Protein AF-D5GFF8-F1 (afdb_monomer_lite)

Structure (mmCIF, N/CA/C/O backbone):
data_AF-D5GFF8-F1
#
_entry.id   AF-D5GFF8-F1
#
loop_
_atom_site.group_PDB
_atom_site.id
_atom_site.type_symbol
_atom_site.label_atom_id
_atom_site.label_alt_id
_atom_site.label_comp_id
_atom_site.label_asym_id
_atom_site.label_entity_id
_atom_site.label_seq_id
_atom_site.pdbx_PDB_ins_code
_atom_site.Cartn_x
_atom_site.Cartn_y
_atom_site.Cartn_z
_atom_site.occupancy
_atom_site.B_iso_or_equiv
_atom_site.auth_seq_id
_atom_site.auth_comp_id
_atom_site.auth_asym_id
_atom_site.auth_atom_id
_atom_site.pdbx_PDB_model_num
ATOM 1 N N . MET A 1 1 ? -32.282 -24.297 16.033 1.00 42.97 1 MET A N 1
ATOM 2 C CA . MET A 1 1 ? -31.703 -22.994 16.431 1.00 42.97 1 MET A CA 1
ATOM 3 C C . MET A 1 1 ? -32.573 -22.356 17.523 1.00 42.97 1 MET A C 1
ATOM 5 O O . MET A 1 1 ? -33.327 -21.448 17.217 1.00 42.97 1 MET A O 1
ATOM 9 N N . SER A 1 2 ? -32.543 -22.836 18.775 1.00 48.47 2 SER A N 1
ATOM 10 C CA . SER A 1 2 ? -33.431 -22.310 19.841 1.00 48.47 2 SER A CA 1
ATOM 11 C C . SER A 1 2 ? -32.750 -22.158 21.211 1.00 48.47 2 SER A C 1
ATOM 13 O O . SER A 1 2 ? -33.388 -22.373 22.233 1.00 48.47 2 SER A O 1
ATOM 15 N N . GLY A 1 3 ? -31.452 -21.841 21.246 1.00 54.72 3 GLY A N 1
ATOM 16 C CA . GLY A 1 3 ? -30.695 -21.731 22.506 1.00 54.72 3 GLY A CA 1
ATOM 17 C C . GLY A 1 3 ? -30.200 -20.329 22.870 1.00 54.72 3 GLY A C 1
ATOM 18 O O . GLY A 1 3 ? -29.729 -20.138 23.977 1.00 54.72 3 GLY A O 1
ATOM 19 N N . ILE A 1 4 ? -30.280 -19.349 21.963 1.00 54.66 4 ILE A N 1
ATOM 20 C CA . ILE A 1 4 ? -29.596 -18.050 22.142 1.00 54.66 4 ILE A CA 1
ATOM 21 C C . ILE A 1 4 ? -30.490 -17.006 22.838 1.00 54.66 4 ILE A C 1
ATOM 23 O O . ILE A 1 4 ? -29.982 -16.110 23.500 1.00 54.66 4 ILE A O 1
ATOM 27 N N . LEU A 1 5 ? -31.817 -17.144 22.753 1.00 53.28 5 LEU A N 1
ATOM 28 C CA . LEU A 1 5 ? -32.761 -16.213 23.390 1.00 53.28 5 LEU A CA 1
ATOM 29 C C . LEU A 1 5 ? -32.900 -16.425 24.909 1.00 53.28 5 LEU A C 1
ATOM 31 O O . LEU A 1 5 ? -33.255 -15.490 25.617 1.00 53.28 5 LEU A O 1
ATOM 35 N N . ASP A 1 6 ? -32.580 -17.616 25.419 1.00 70.50 6 ASP A N 1
ATOM 36 C CA . ASP A 1 6 ? -32.791 -17.964 26.832 1.00 70.50 6 ASP A CA 1
ATOM 37 C C . ASP A 1 6 ? -31.685 -17.397 27.742 1.00 70.50 6 ASP A C 1
ATOM 39 O O . ASP A 1 6 ? -31.935 -16.952 28.858 1.00 70.50 6 ASP A O 1
ATOM 43 N N . GLU A 1 7 ? -30.445 -17.324 27.248 1.00 74.12 7 GLU A N 1
ATOM 44 C CA . GLU A 1 7 ? -29.299 -16.878 28.048 1.00 74.12 7 GLU A CA 1
ATOM 45 C C . GLU A 1 7 ? -29.312 -15.363 28.303 1.00 74.12 7 GLU A C 1
ATOM 47 O O . GLU A 1 7 ? -29.039 -14.914 29.418 1.00 74.12 7 GLU A O 1
ATOM 52 N N . GLU A 1 8 ? -29.703 -14.567 27.307 1.00 78.12 8 GLU A N 1
ATOM 53 C CA . GLU A 1 8 ? -29.794 -13.111 27.440 1.00 78.12 8 GLU A CA 1
ATOM 54 C C . GLU A 1 8 ? -30.922 -12.693 28.401 1.00 78.12 8 GLU A C 1
ATOM 56 O O . GLU A 1 8 ? -30.748 -11.788 29.225 1.00 78.12 8 GLU A O 1
ATOM 61 N N . GLU A 1 9 ? -32.065 -13.382 28.356 1.00 78.69 9 GLU A N 1
ATOM 62 C CA . GLU A 1 9 ? -33.150 -13.189 29.323 1.00 78.69 9 GLU A CA 1
ATOM 63 C C . GLU A 1 9 ? -32.754 -13.666 30.726 1.00 78.69 9 GLU A C 1
ATOM 65 O O . GLU A 1 9 ? -33.040 -12.979 31.713 1.00 78.69 9 GLU A O 1
ATOM 70 N N . LEU A 1 10 ? -32.015 -14.774 30.849 1.00 75.25 10 LEU A N 1
ATOM 71 C CA . LEU A 1 10 ? -31.470 -15.231 32.131 1.00 75.25 10 LEU A CA 1
ATOM 72 C C . LEU A 1 10 ? -30.515 -14.208 32.756 1.00 75.25 10 LEU A C 1
ATOM 74 O O . LEU A 1 10 ? -30.546 -13.976 33.968 1.00 75.25 10 LEU A O 1
ATOM 78 N N . ILE A 1 11 ? -29.659 -13.590 31.940 1.00 74.38 11 ILE A N 1
ATOM 79 C CA . ILE A 1 11 ? -28.707 -12.568 32.388 1.00 74.38 11 ILE A CA 1
ATOM 80 C C . ILE A 1 11 ? -29.449 -11.310 32.856 1.00 74.38 11 ILE A C 1
ATOM 82 O O . ILE A 1 11 ? -29.066 -10.723 33.868 1.00 74.38 11 ILE A O 1
ATOM 86 N N . LYS A 1 12 ? -30.542 -10.925 32.187 1.00 77.44 12 LYS A N 1
ATOM 87 C CA . LYS A 1 12 ? -31.382 -9.780 32.587 1.00 77.44 12 LYS A CA 1
ATOM 88 C C . LYS A 1 12 ? -32.185 -10.052 33.863 1.00 77.44 12 LYS A C 1
ATOM 90 O O . LYS A 1 12 ? -32.363 -9.154 34.685 1.00 77.44 12 LYS A O 1
ATOM 95 N N . THR A 1 13 ? -32.657 -11.281 34.054 1.00 79.12 13 THR A N 1
ATOM 96 C CA . THR A 1 13 ? -33.553 -11.650 35.165 1.00 79.12 13 THR A CA 1
ATOM 97 C C . THR A 1 13 ? -32.819 -12.038 36.452 1.00 79.12 13 THR A C 1
ATOM 99 O O . THR A 1 13 ? -33.312 -11.743 37.542 1.00 79.12 13 THR A O 1
ATOM 102 N N . ARG A 1 14 ? -31.621 -12.641 36.378 1.00 76.19 14 ARG A N 1
ATOM 103 C CA . ARG A 1 14 ? -30.836 -13.054 37.565 1.00 76.19 14 ARG A CA 1
ATOM 104 C C . ARG A 1 14 ? -30.551 -11.928 38.569 1.00 76.19 14 ARG A C 1
ATOM 106 O O . ARG A 1 14 ? -30.749 -12.169 39.763 1.00 76.19 14 ARG A O 1
ATOM 113 N N . PRO A 1 15 ? -30.101 -10.727 38.154 1.00 71.88 15 PRO A N 1
ATOM 114 C CA . PRO A 1 15 ? -29.858 -9.623 39.077 1.00 71.88 15 PRO A CA 1
ATOM 115 C C . PRO A 1 15 ? -31.141 -9.206 39.799 1.00 71.88 15 PRO A C 1
ATOM 117 O O . PRO A 1 15 ? -31.150 -9.106 41.020 1.00 71.88 15 PRO A O 1
ATOM 120 N N . LEU A 1 16 ? -32.253 -9.076 39.069 1.00 71.06 16 LEU A N 1
ATOM 121 C CA . LEU A 1 16 ? -33.557 -8.734 39.643 1.00 71.06 16 LEU A CA 1
ATOM 122 C C . LEU A 1 16 ? -34.023 -9.769 40.676 1.00 71.06 16 LEU A C 1
ATOM 124 O O . LEU A 1 16 ? -34.470 -9.394 41.755 1.00 71.06 16 LEU A O 1
ATOM 128 N N . LEU A 1 17 ? -33.861 -11.064 40.394 1.00 77.00 17 LEU A N 1
ATOM 129 C CA . LEU A 1 17 ? -34.264 -12.140 41.306 1.00 77.00 17 LEU A CA 1
ATOM 130 C C . LEU A 1 17 ? -33.443 -12.177 42.602 1.00 77.00 17 LEU A C 1
ATOM 132 O O . LEU A 1 17 ? -33.975 -12.516 43.662 1.00 77.00 17 LEU A O 1
ATOM 136 N N . PHE A 1 18 ? -32.150 -11.852 42.534 1.00 79.00 18 PHE A N 1
ATOM 137 C CA . PHE A 1 18 ? -31.299 -11.781 43.721 1.00 79.00 18 PHE A CA 1
ATOM 138 C C . PHE A 1 18 ? -31.671 -10.576 44.590 1.00 79.00 18 PHE A C 1
ATOM 140 O O . PHE A 1 18 ? -31.886 -10.725 45.795 1.00 79.00 18 PHE A O 1
ATOM 147 N N . GLU A 1 19 ? -31.837 -9.414 43.960 1.00 80.31 19 GLU A N 1
ATOM 148 C CA . GLU A 1 19 ? -32.133 -8.157 44.650 1.00 80.31 19 GLU A CA 1
ATOM 149 C C . GLU A 1 19 ? -33.585 -8.063 45.160 1.00 80.31 19 GLU A C 1
ATOM 151 O O . GLU A 1 19 ? -33.892 -7.248 46.027 1.00 80.31 19 GLU A O 1
ATOM 156 N N . GLN A 1 20 ? -34.489 -8.937 44.703 1.00 84.38 20 GLN A N 1
ATOM 157 C CA . GLN A 1 20 ? -35.867 -9.014 45.205 1.00 84.38 20 GLN A CA 1
ATOM 158 C C . GLN A 1 20 ? -35.983 -9.749 46.556 1.00 84.38 20 GLN A C 1
ATOM 160 O O . GLN A 1 20 ? -36.977 -9.601 47.271 1.00 84.38 20 GLN A O 1
ATOM 165 N N . ARG A 1 21 ? -34.986 -10.557 46.951 1.00 85.75 21 ARG A N 1
ATOM 166 C CA . ARG A 1 21 ? -35.040 -11.346 48.201 1.00 85.75 21 ARG A CA 1
ATOM 167 C C . ARG A 1 21 ? -35.079 -10.491 49.477 1.00 85.75 21 ARG A C 1
ATOM 169 O O . ARG A 1 21 ? -35.907 -10.801 50.336 1.00 85.75 21 ARG A O 1
ATOM 176 N N . PRO A 1 22 ? -34.246 -9.446 49.632 1.00 86.94 22 PRO A N 1
ATOM 177 C CA . PRO A 1 22 ? -34.280 -8.562 50.798 1.00 86.94 22 PRO A CA 1
ATOM 178 C C . PRO A 1 22 ? -35.601 -7.788 50.887 1.00 86.94 22 PRO A C 1
ATOM 180 O O . PRO A 1 22 ? -36.189 -7.708 51.962 1.00 86.94 22 PRO A O 1
ATOM 183 N N . TYR A 1 23 ? -36.138 -7.339 49.746 1.00 86.94 23 TYR A N 1
ATOM 184 C CA . TYR A 1 23 ? -37.465 -6.720 49.670 1.00 86.94 23 TYR A CA 1
ATOM 185 C C . TYR A 1 23 ? -38.569 -7.664 50.169 1.00 86.94 23 TYR A C 1
ATOM 187 O O . TYR A 1 23 ? -39.352 -7.312 51.048 1.00 86.94 23 TYR A O 1
ATOM 195 N N . ASN A 1 24 ? -38.591 -8.905 49.672 1.00 89.25 24 ASN A N 1
ATOM 196 C CA . ASN A 1 24 ? -39.557 -9.913 50.110 1.00 89.25 24 ASN A CA 1
ATOM 197 C C . ASN A 1 24 ? -39.399 -10.274 51.597 1.00 89.25 24 ASN A C 1
ATOM 199 O O . ASN A 1 24 ? -40.378 -10.648 52.243 1.00 89.25 24 ASN A O 1
ATOM 203 N N . ARG A 1 25 ? -38.183 -10.184 52.148 1.00 89.06 25 ARG A N 1
ATOM 204 C CA . ARG A 1 25 ? -37.923 -10.408 53.575 1.00 89.06 25 ARG A CA 1
ATOM 205 C C . ARG A 1 25 ? -38.523 -9.292 54.428 1.00 89.06 25 ARG A C 1
ATOM 207 O O . ARG A 1 25 ? -39.278 -9.611 55.342 1.00 89.06 25 ARG A O 1
ATOM 214 N N . ILE A 1 26 ? -38.280 -8.026 54.077 1.00 89.81 26 ILE A N 1
ATOM 215 C CA . ILE A 1 26 ? -38.915 -6.873 54.737 1.00 89.81 26 ILE A CA 1
ATOM 216 C C . ILE A 1 26 ? -40.432 -6.980 54.636 1.00 89.81 26 ILE A C 1
ATOM 218 O O . ILE A 1 26 ? -41.120 -6.849 55.639 1.00 89.81 26 ILE A O 1
ATOM 222 N N . LEU A 1 27 ? -40.968 -7.292 53.453 1.00 89.75 27 LEU A N 1
ATOM 223 C CA . LEU A 1 27 ? -42.410 -7.426 53.250 1.00 89.75 27 LEU A CA 1
ATOM 224 C C . LEU A 1 27 ? -43.020 -8.469 54.200 1.00 89.75 27 LEU A C 1
ATOM 226 O O . LEU A 1 27 ? -44.021 -8.201 54.867 1.00 89.75 27 LEU A O 1
ATOM 230 N N . LYS A 1 28 ? -42.385 -9.643 54.318 1.00 89.75 28 LYS A N 1
ATOM 231 C CA . LYS A 1 28 ? -42.801 -10.694 55.258 1.00 89.75 28 LYS A CA 1
ATOM 232 C C . LYS A 1 28 ? -42.689 -10.241 56.710 1.00 89.75 28 LYS A C 1
ATOM 234 O O . LYS A 1 28 ? -43.603 -10.509 57.482 1.00 89.75 28 LYS A O 1
ATOM 239 N N . ARG A 1 29 ? -41.609 -9.543 57.075 1.00 85.81 29 ARG A N 1
ATOM 240 C CA . ARG A 1 29 ? -41.408 -9.038 58.438 1.00 85.81 29 ARG A CA 1
ATOM 241 C C . ARG A 1 29 ? -42.363 -7.916 58.806 1.00 85.81 29 ARG A C 1
ATOM 243 O O . ARG A 1 29 ? -42.786 -7.898 59.947 1.00 85.81 29 ARG A O 1
ATOM 250 N N . CYS A 1 30 ? -42.766 -7.053 57.880 1.00 87.19 30 CYS A N 1
ATOM 251 C CA . CYS A 1 30 ? -43.737 -5.985 58.124 1.00 87.19 30 CYS A CA 1
ATOM 252 C C . CYS A 1 30 ? -45.194 -6.474 58.117 1.00 87.19 30 CYS A C 1
ATOM 254 O O . CYS A 1 30 ? -46.071 -5.780 58.617 1.00 87.19 30 CYS A O 1
ATOM 256 N N . THR A 1 31 ? -45.485 -7.656 57.564 1.00 88.44 31 THR A N 1
ATOM 257 C CA . THR A 1 31 ? -46.863 -8.179 57.473 1.00 88.44 31 THR A CA 1
ATOM 258 C C . THR A 1 31 ? -47.544 -8.349 58.850 1.00 88.44 31 THR A C 1
ATOM 260 O O . THR A 1 31 ? -48.698 -7.939 58.977 1.00 88.44 31 THR A O 1
ATOM 263 N N . PRO A 1 32 ? -46.872 -8.869 59.900 1.00 84.81 32 PRO A N 1
ATOM 264 C CA . PRO A 1 32 ? -47.405 -8.899 61.264 1.00 84.81 32 PRO A CA 1
ATOM 265 C C . PRO A 1 32 ? -47.753 -7.522 61.842 1.00 84.81 32 PRO A C 1
ATOM 267 O O . PRO A 1 32 ? -48.694 -7.429 62.616 1.00 84.81 32 PRO A O 1
ATOM 270 N N . LEU A 1 33 ? -47.089 -6.433 61.430 1.00 81.69 33 LEU A N 1
ATOM 271 C CA . LEU A 1 33 ? -47.424 -5.075 61.897 1.00 81.69 33 LEU A CA 1
ATOM 272 C C . LEU A 1 33 ? -48.840 -4.641 61.490 1.00 81.69 33 LEU A C 1
ATOM 274 O O . LEU A 1 33 ? -49.441 -3.806 62.161 1.00 81.69 33 LEU A O 1
ATOM 278 N N . LEU A 1 34 ? -49.394 -5.220 60.418 1.00 83.44 34 LEU A N 1
ATOM 279 C CA . LEU A 1 34 ? -50.789 -5.008 60.013 1.00 83.44 34 LEU A CA 1
ATOM 280 C C . LEU A 1 34 ? -51.786 -5.846 60.833 1.00 83.44 34 LEU A C 1
ATOM 282 O O . LEU A 1 34 ? -52.989 -5.598 60.760 1.00 83.44 34 LEU A O 1
ATOM 286 N N . LYS A 1 35 ? -51.317 -6.852 61.581 1.00 84.75 35 LYS A N 1
ATOM 287 C CA . LYS A 1 35 ? -52.136 -7.784 62.366 1.00 84.75 35 LYS A CA 1
ATOM 288 C C . LYS A 1 35 ? -51.580 -7.884 63.794 1.00 84.75 35 LYS A C 1
ATOM 290 O O . LYS A 1 35 ? -50.764 -8.764 64.061 1.00 84.75 35 LYS A O 1
ATOM 295 N N . PRO A 1 36 ? -52.048 -7.042 64.734 1.00 68.62 36 PRO A N 1
ATOM 296 C CA . PRO A 1 36 ? -51.468 -6.941 66.078 1.00 68.62 36 PRO A CA 1
ATOM 297 C C . PRO A 1 36 ? -51.523 -8.247 66.889 1.00 68.62 36 PRO A C 1
ATOM 299 O O . PRO A 1 36 ? -50.733 -8.431 67.805 1.00 68.62 36 PRO A O 1
ATOM 302 N N . GLU A 1 37 ? -52.401 -9.180 66.518 1.00 73.06 37 GLU A N 1
ATOM 303 C CA . GLU A 1 37 ? -52.519 -10.521 67.108 1.00 73.06 37 GLU A CA 1
ATOM 304 C C . GLU A 1 37 ? -51.301 -11.430 66.829 1.00 73.06 37 GLU A C 1
ATOM 306 O O . GLU A 1 37 ? -51.104 -12.434 67.505 1.00 73.06 37 GLU A O 1
ATOM 311 N N . GLN A 1 38 ? -50.473 -11.084 65.836 1.00 75.00 38 GLN A N 1
ATOM 312 C CA . GLN A 1 38 ? -49.289 -11.847 65.425 1.00 75.00 38 GLN A CA 1
ATOM 313 C C . GLN A 1 38 ? -47.975 -11.286 65.991 1.00 75.00 38 GLN A C 1
ATOM 315 O O . GLN A 1 38 ? -46.913 -11.841 65.706 1.00 75.00 38 GLN A O 1
ATOM 320 N N . LEU A 1 39 ? -48.023 -10.189 66.758 1.00 74.81 39 LEU A N 1
ATOM 321 C CA . LEU A 1 39 ? -46.835 -9.631 67.400 1.00 74.81 39 LEU A CA 1
ATOM 322 C C . LEU A 1 39 ? -46.495 -10.379 68.699 1.00 74.81 39 LEU A C 1
ATOM 324 O O . LEU A 1 39 ? -47.390 -10.864 69.396 1.00 74.81 39 LEU A O 1
ATOM 328 N N . PRO A 1 40 ? -45.203 -10.442 69.065 1.00 78.81 40 PRO A N 1
ATOM 329 C CA . PRO A 1 40 ? -44.798 -10.943 70.369 1.00 78.81 40 PRO A CA 1
ATOM 330 C C . PRO A 1 40 ? -45.453 -10.125 71.493 1.00 78.81 40 PRO A C 1
ATOM 332 O O . PRO A 1 40 ? -45.431 -8.898 71.481 1.00 78.81 40 PRO A O 1
ATOM 335 N N . THR A 1 41 ? -46.033 -10.810 72.479 1.00 75.38 41 THR A N 1
ATOM 336 C CA . THR A 1 41 ? -46.746 -10.191 73.613 1.00 75.38 41 THR A CA 1
ATOM 337 C C . THR A 1 41 ? -45.816 -9.776 74.760 1.00 75.38 41 THR A C 1
ATOM 339 O O . THR A 1 41 ? -46.205 -8.991 75.623 1.00 75.38 41 THR A O 1
ATOM 342 N N . THR A 1 42 ? -44.581 -10.284 74.778 1.00 81.25 42 THR A N 1
ATOM 343 C CA . THR A 1 42 ? -43.536 -9.961 75.764 1.00 81.25 42 THR A CA 1
ATOM 344 C C . THR A 1 42 ? -42.711 -8.755 75.305 1.00 81.25 42 THR A C 1
ATOM 346 O O . THR A 1 42 ? -42.331 -8.691 74.137 1.00 81.25 42 THR A O 1
ATOM 349 N N . SER A 1 43 ? -42.364 -7.829 76.210 1.00 80.19 43 SER A N 1
ATOM 350 C CA . SER A 1 43 ? -41.577 -6.629 75.857 1.00 80.19 43 SER A CA 1
ATOM 351 C C . SER A 1 43 ? -40.198 -6.959 75.272 1.00 80.19 43 SER A C 1
ATOM 353 O O . SER A 1 43 ? -39.767 -6.309 74.324 1.00 80.19 43 SER A O 1
ATOM 355 N N . GLU A 1 44 ? -39.536 -8.005 75.774 1.00 83.25 44 GLU A N 1
ATOM 356 C CA . GLU A 1 44 ? -38.262 -8.496 75.233 1.00 83.25 44 GLU A CA 1
ATOM 357 C C . GLU A 1 44 ? -38.404 -8.980 73.783 1.00 83.25 44 GLU A C 1
ATOM 359 O O . GLU A 1 44 ? -37.563 -8.664 72.947 1.00 83.25 44 GLU A O 1
ATOM 364 N N . GLY A 1 45 ? -39.503 -9.672 73.458 1.00 83.12 45 GLY A N 1
ATOM 365 C CA . GLY A 1 45 ? -39.798 -10.122 72.094 1.00 83.12 45 GLY A CA 1
ATOM 366 C C . GLY A 1 45 ? -40.133 -8.974 71.138 1.00 83.12 45 GLY A C 1
ATOM 367 O O . GLY A 1 45 ? -39.875 -9.068 69.941 1.00 83.12 45 GLY A O 1
ATOM 368 N N . LEU A 1 46 ? -40.688 -7.878 71.659 1.00 83.69 46 LEU A N 1
ATOM 369 C CA . LEU A 1 46 ? -40.950 -6.668 70.881 1.00 83.69 46 LEU A CA 1
ATOM 370 C C . LEU A 1 46 ? -39.646 -5.939 70.519 1.00 83.69 46 LEU A C 1
ATOM 372 O O . LEU A 1 46 ? -39.499 -5.471 69.391 1.00 83.69 46 LEU A O 1
ATOM 376 N N . ASN A 1 47 ? -38.695 -5.880 71.458 1.00 86.56 47 ASN A N 1
ATOM 377 C CA . ASN A 1 47 ? -37.386 -5.261 71.245 1.00 86.56 47 ASN A CA 1
ATOM 378 C C . ASN A 1 47 ? -36.546 -6.045 70.229 1.00 86.56 47 ASN A C 1
ATOM 380 O O . ASN A 1 47 ? -36.040 -5.449 69.281 1.00 86.56 47 ASN A O 1
ATOM 384 N N . THR A 1 48 ? -36.460 -7.373 70.359 1.00 88.44 48 THR A N 1
ATOM 385 C CA . THR A 1 48 ? -35.718 -8.211 69.397 1.00 88.44 48 THR A CA 1
ATOM 386 C C . THR A 1 48 ? -36.317 -8.135 67.995 1.00 88.44 48 THR A C 1
ATOM 388 O O . THR A 1 48 ? -35.591 -8.026 67.011 1.00 88.44 48 THR A O 1
ATOM 391 N N . TYR A 1 49 ? -37.646 -8.111 67.886 1.00 88.62 49 TYR A N 1
A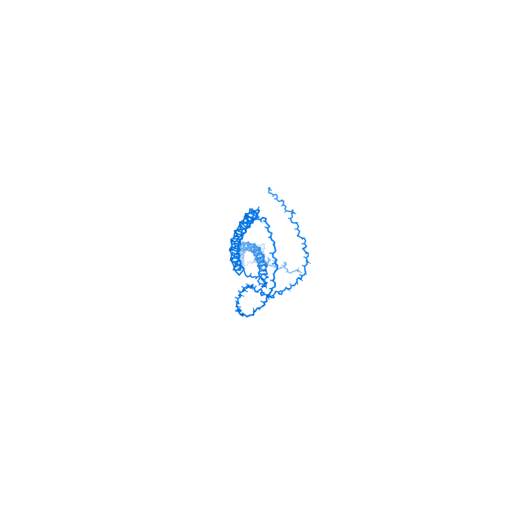TOM 392 C CA . TYR A 1 49 ? -38.325 -7.924 66.608 1.00 88.62 49 TYR A CA 1
ATOM 393 C C . TYR A 1 49 ? -38.036 -6.547 65.981 1.00 88.62 49 TYR A C 1
ATOM 395 O O . TYR A 1 49 ? -37.851 -6.455 64.767 1.00 88.62 49 TYR A O 1
ATOM 403 N N . GLY A 1 50 ? -37.950 -5.488 66.795 1.00 88.31 50 GLY A N 1
ATOM 404 C CA . GLY A 1 50 ? -37.540 -4.154 66.350 1.00 88.31 50 GLY A CA 1
ATOM 405 C C . GLY A 1 50 ? -36.102 -4.117 65.823 1.00 88.31 50 GLY A C 1
ATOM 406 O O . GLY A 1 50 ? -35.866 -3.585 64.739 1.00 88.31 50 GLY A O 1
ATOM 407 N N . GLU A 1 51 ? -35.163 -4.741 66.536 1.00 91.69 51 GLU A N 1
ATOM 408 C CA . GLU A 1 51 ? -33.758 -4.857 66.116 1.00 91.69 51 GLU A CA 1
ATOM 409 C C . GLU A 1 51 ? -33.613 -5.649 64.807 1.00 91.69 51 GLU A C 1
ATOM 411 O O . GLU A 1 51 ? -32.892 -5.238 63.896 1.00 91.69 51 GLU A O 1
ATOM 416 N N . GLU A 1 52 ? -34.338 -6.762 64.667 1.00 90.00 52 GLU A N 1
ATOM 417 C CA . GLU A 1 52 ? -34.351 -7.563 63.439 1.00 90.00 52 GLU A CA 1
ATOM 418 C C . GLU A 1 52 ? -34.945 -6.796 62.250 1.00 90.00 52 GLU A C 1
ATOM 420 O O . GLU A 1 52 ? -34.456 -6.919 61.123 1.00 90.00 52 GLU A O 1
ATOM 425 N N . LEU A 1 53 ? -35.987 -5.995 62.490 1.00 90.06 53 LEU A N 1
ATOM 426 C CA . LEU A 1 53 ? -36.603 -5.148 61.475 1.00 90.06 53 LEU A CA 1
ATOM 427 C C . LEU A 1 53 ? -35.642 -4.042 61.018 1.00 90.06 53 LEU A C 1
ATOM 429 O O . LEU A 1 53 ? -35.483 -3.824 59.817 1.00 90.06 53 LEU A O 1
ATOM 433 N N . GLU A 1 54 ? -34.970 -3.378 61.958 1.00 93.06 54 GLU A N 1
ATOM 434 C CA . GLU A 1 54 ? -33.963 -2.358 61.660 1.00 93.06 54 GLU A CA 1
ATOM 435 C C . GLU A 1 54 ? -32.795 -2.939 60.849 1.00 93.06 54 GLU A C 1
ATOM 437 O O . GLU A 1 54 ? -32.336 -2.326 59.880 1.00 93.06 54 GLU A O 1
ATOM 442 N N . LEU A 1 55 ? -32.344 -4.147 61.197 1.00 92.25 55 LEU A N 1
ATOM 443 C CA . LEU A 1 55 ? -31.272 -4.839 60.487 1.00 92.25 55 LEU A CA 1
ATOM 444 C C . LEU A 1 55 ? -31.678 -5.184 59.047 1.00 92.25 55 LEU A C 1
ATOM 446 O O . LEU A 1 55 ? -30.890 -4.972 58.122 1.00 92.25 55 LEU A O 1
ATOM 450 N N . ASP A 1 56 ? -32.911 -5.648 58.828 1.00 91.25 56 ASP A N 1
ATOM 451 C CA . ASP A 1 56 ? -33.421 -5.923 57.481 1.00 91.25 56 ASP A CA 1
ATOM 452 C C . ASP A 1 56 ? -33.570 -4.638 56.640 1.00 91.25 56 ASP A C 1
ATOM 454 O O . ASP A 1 56 ? -33.216 -4.651 55.456 1.00 91.25 56 ASP A O 1
ATOM 458 N N . PHE A 1 57 ? -34.003 -3.513 57.227 1.00 92.31 57 PHE A N 1
ATOM 459 C CA . PHE A 1 57 ? -34.031 -2.214 56.535 1.00 92.31 57 PHE A CA 1
ATOM 460 C C . PHE A 1 57 ? -32.630 -1.720 56.157 1.00 92.31 57 PHE A C 1
ATOM 462 O O . PHE A 1 57 ? -32.422 -1.318 55.010 1.00 92.31 57 PHE A O 1
ATOM 469 N N . LYS A 1 58 ? -31.651 -1.823 57.065 1.00 93.12 58 LYS A N 1
ATOM 470 C CA . LYS A 1 58 ? -30.240 -1.504 56.777 1.00 93.12 58 LYS A CA 1
ATOM 471 C C . LYS A 1 58 ? -29.669 -2.391 55.667 1.00 93.12 58 LYS A C 1
ATOM 473 O O . LYS A 1 58 ? -28.959 -1.913 54.783 1.00 93.12 58 LYS A O 1
ATOM 478 N N . ALA A 1 59 ? -30.006 -3.681 55.667 1.00 90.38 59 ALA A N 1
ATOM 479 C CA . ALA A 1 59 ? -29.592 -4.597 54.608 1.00 90.38 59 ALA A CA 1
ATOM 480 C C . ALA A 1 59 ? -30.190 -4.211 53.241 1.00 90.38 59 ALA A C 1
ATOM 482 O O . ALA A 1 59 ? -29.508 -4.300 52.218 1.00 90.38 59 ALA A O 1
ATOM 483 N N . PHE A 1 60 ? -31.445 -3.757 53.209 1.00 90.38 60 PHE A N 1
ATOM 484 C CA . PHE A 1 60 ? -32.100 -3.308 51.979 1.00 90.38 60 PHE A CA 1
ATOM 485 C C . PH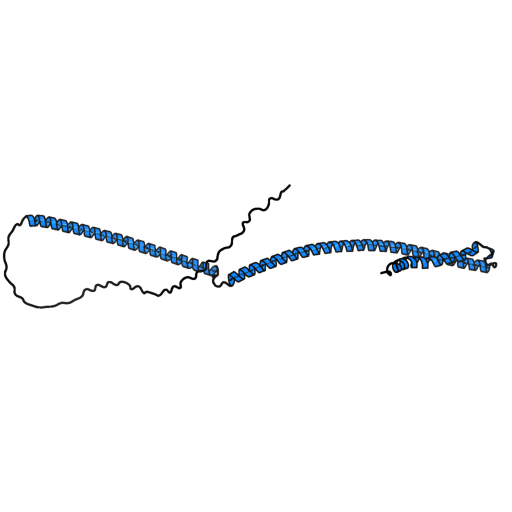E A 1 60 ? -31.576 -1.961 51.470 1.00 90.38 60 PHE A C 1
ATOM 487 O O . PHE A 1 60 ? -31.421 -1.790 50.262 1.00 90.38 60 PHE A O 1
ATOM 494 N N . GLU A 1 61 ? -31.223 -1.038 52.362 1.00 93.44 61 GLU A N 1
ATOM 495 C CA . GLU A 1 61 ? -30.538 0.205 51.994 1.00 93.44 61 GLU A CA 1
ATOM 496 C C . GLU A 1 61 ? -29.212 -0.081 51.268 1.00 93.44 61 GLU A C 1
ATOM 498 O O . GLU A 1 61 ? -28.955 0.470 50.194 1.00 93.44 61 GLU A O 1
ATOM 503 N N . GLY A 1 62 ? -28.416 -1.029 51.778 1.00 91.81 62 GLY A N 1
ATOM 504 C CA . GLY A 1 62 ? -27.181 -1.470 51.120 1.00 91.81 62 GLY A CA 1
ATOM 505 C C . GLY A 1 62 ? -27.412 -2.064 49.723 1.00 91.81 62 GLY A C 1
ATOM 506 O O . GLY A 1 62 ? -26.636 -1.818 48.797 1.00 91.81 62 GLY A O 1
ATOM 507 N N . VAL A 1 63 ? -28.511 -2.799 49.541 1.00 90.81 63 VAL A N 1
ATOM 508 C CA . VAL A 1 63 ? -28.923 -3.351 48.239 1.00 90.81 63 VAL A CA 1
ATOM 509 C C . VAL A 1 63 ? -29.305 -2.242 47.257 1.00 90.81 63 VAL A C 1
ATOM 511 O O . VAL A 1 63 ? -28.856 -2.258 46.111 1.00 90.81 63 VAL A O 1
ATOM 514 N N . ILE A 1 64 ? -30.064 -1.234 47.695 1.00 90.31 64 ILE A N 1
ATOM 515 C CA . ILE A 1 64 ? -30.420 -0.081 46.854 1.00 90.31 64 ILE A CA 1
ATOM 516 C C . ILE A 1 64 ? -29.161 0.671 46.408 1.00 90.31 64 ILE A C 1
ATOM 518 O O . ILE A 1 64 ? -29.012 0.959 45.217 1.00 90.31 64 ILE A O 1
ATOM 522 N N . ALA A 1 65 ? -28.239 0.949 47.333 1.00 93.38 65 ALA A N 1
ATOM 523 C CA . ALA A 1 65 ? -26.984 1.630 47.023 1.00 93.38 65 ALA A CA 1
ATOM 524 C C . ALA A 1 65 ? -26.153 0.849 45.989 1.00 93.38 65 ALA A C 1
ATOM 526 O O . ALA A 1 65 ? -25.637 1.422 45.026 1.00 93.38 65 ALA A O 1
ATOM 527 N N . ARG A 1 66 ? -26.088 -0.481 46.129 1.00 91.31 66 ARG A N 1
ATOM 528 C CA . ARG A 1 66 ? -25.431 -1.361 45.155 1.00 91.31 66 ARG A CA 1
ATOM 529 C C . ARG A 1 66 ? -26.077 -1.273 43.770 1.00 91.31 66 ARG A C 1
ATOM 531 O O . ARG A 1 66 ? -25.354 -1.145 42.785 1.00 91.31 66 ARG A O 1
ATOM 538 N N . ILE A 1 67 ? -27.408 -1.327 43.674 1.00 88.81 67 ILE A N 1
ATOM 539 C CA . ILE A 1 67 ? -28.127 -1.237 42.390 1.00 88.81 67 ILE A CA 1
ATOM 540 C C . ILE A 1 67 ? -27.862 0.111 41.712 1.00 88.81 67 ILE A C 1
ATOM 542 O O . ILE A 1 67 ? -27.642 0.157 40.502 1.00 88.81 67 ILE A O 1
ATOM 546 N N . GLN A 1 68 ? -27.848 1.204 42.476 1.00 92.75 68 GLN A N 1
ATOM 547 C CA . GLN A 1 68 ? -27.534 2.536 41.954 1.00 92.75 68 GLN A CA 1
ATOM 548 C C . GLN A 1 68 ? -26.111 2.599 41.388 1.00 92.75 68 GLN A C 1
ATOM 550 O O . GLN A 1 68 ? -25.920 3.073 40.267 1.00 92.75 68 GLN A O 1
ATOM 555 N N . LEU A 1 69 ? -25.128 2.054 42.112 1.00 93.69 69 LEU A N 1
ATOM 556 C CA . LEU A 1 69 ? -23.747 1.964 41.637 1.00 93.69 69 LEU A CA 1
ATOM 557 C C . LEU A 1 69 ? -23.628 1.099 40.377 1.00 93.69 69 LEU A C 1
ATOM 559 O O . LEU A 1 69 ? -22.904 1.460 39.446 1.00 93.69 69 LEU A O 1
ATOM 563 N N . LEU A 1 70 ? -24.345 -0.027 40.330 1.00 91.19 70 LEU A N 1
ATOM 564 C CA . LEU A 1 70 ? -24.336 -0.929 39.181 1.00 91.19 70 LEU A CA 1
ATOM 565 C C . LEU A 1 70 ? -24.946 -0.251 37.951 1.00 91.19 70 LEU A C 1
ATOM 567 O O . LEU A 1 70 ? -24.389 -0.338 36.862 1.00 91.19 70 LEU A O 1
ATOM 571 N N . ARG A 1 71 ? -26.047 0.488 38.128 1.00 90.81 71 ARG A N 1
ATOM 572 C CA . ARG A 1 71 ? -26.668 1.282 37.063 1.00 90.81 71 ARG A CA 1
ATOM 573 C C . ARG A 1 71 ? -25.710 2.341 36.522 1.00 90.81 71 ARG A C 1
ATOM 575 O O . ARG A 1 71 ? -25.582 2.468 35.309 1.00 90.81 71 ARG A O 1
ATOM 582 N N . GLU A 1 72 ? -25.054 3.088 37.403 1.00 95.94 72 GLU A N 1
ATOM 583 C CA . GLU A 1 72 ? -24.124 4.146 37.003 1.00 95.94 72 GLU A CA 1
ATOM 584 C C . GLU A 1 72 ? -22.885 3.573 36.297 1.00 95.94 72 GLU A C 1
ATOM 586 O O . GLU A 1 72 ? -22.449 4.097 35.273 1.00 95.94 72 GLU A O 1
ATOM 591 N N . THR A 1 73 ? -22.352 2.456 36.795 1.00 95.75 73 THR A N 1
ATOM 592 C CA . THR A 1 73 ? -21.235 1.745 36.156 1.00 95.75 73 THR A CA 1
ATOM 593 C C . THR A 1 73 ? -21.636 1.220 34.781 1.00 95.75 73 THR A C 1
ATOM 595 O O . THR A 1 73 ? -20.939 1.491 33.810 1.00 95.75 73 THR A O 1
ATOM 598 N N . ASN A 1 74 ? -22.791 0.559 34.669 1.00 93.50 74 ASN A N 1
ATOM 599 C CA . ASN A 1 74 ? -23.297 0.055 33.392 1.00 93.50 74 ASN A CA 1
ATOM 600 C C . ASN A 1 74 ? -23.529 1.184 32.384 1.00 93.50 74 ASN A C 1
ATOM 602 O O . ASN A 1 74 ? -23.255 1.008 31.204 1.00 93.50 74 ASN A O 1
ATOM 606 N N . LYS A 1 75 ? -24.006 2.351 32.833 1.00 96.38 75 LYS A N 1
ATOM 607 C CA . LYS A 1 75 ? -24.182 3.512 31.957 1.00 96.38 75 LYS A CA 1
ATOM 608 C C . LYS A 1 75 ? -22.846 3.966 31.360 1.00 96.38 75 LYS A C 1
ATOM 610 O O . LYS A 1 75 ? -22.749 4.095 30.145 1.00 96.38 75 LYS A O 1
ATOM 615 N N . ARG A 1 76 ? -21.813 4.141 32.192 1.00 96.81 76 ARG A N 1
ATOM 616 C CA . ARG A 1 76 ? -20.465 4.500 31.708 1.00 96.81 76 ARG A CA 1
ATOM 617 C C . ARG A 1 76 ? -19.868 3.427 30.807 1.00 96.81 76 ARG A C 1
ATOM 619 O O . ARG A 1 76 ? -19.173 3.745 29.849 1.00 96.81 76 ARG A O 1
ATOM 626 N N . GLU A 1 77 ? -20.134 2.166 31.119 1.00 96.75 77 GLU A N 1
ATOM 627 C CA . GLU A 1 77 ? -19.673 1.031 30.328 1.00 96.75 77 GLU A CA 1
ATOM 628 C C . GLU A 1 77 ? -20.271 1.054 28.917 1.00 96.75 77 GLU A C 1
ATOM 630 O O . GLU A 1 77 ? -19.546 0.924 27.933 1.00 96.75 77 GLU A O 1
ATOM 635 N N . VAL A 1 78 ? -21.582 1.293 28.815 1.00 96.44 78 VAL A N 1
ATOM 636 C CA . VAL A 1 78 ? -22.285 1.443 27.535 1.00 96.44 78 VAL A CA 1
ATOM 637 C C . VAL A 1 78 ? -21.736 2.632 26.751 1.00 96.44 78 VAL A C 1
ATOM 639 O O . VAL A 1 78 ? -21.388 2.462 25.587 1.00 96.44 78 VAL A O 1
ATOM 642 N N . GLU A 1 79 ? -21.571 3.796 27.385 1.00 96.94 79 GLU A N 1
ATOM 643 C CA . GLU A 1 79 ? -20.977 4.980 26.743 1.00 96.94 79 GLU A CA 1
ATOM 644 C C . GLU A 1 79 ? -19.563 4.686 26.204 1.00 96.94 79 GLU A C 1
ATOM 646 O O . GLU A 1 79 ? -19.209 5.097 25.096 1.00 96.94 79 GLU A O 1
ATOM 651 N N . ARG A 1 80 ? -18.751 3.921 26.951 1.00 97.81 80 ARG A N 1
ATOM 652 C CA . ARG A 1 80 ? -17.420 3.500 26.495 1.00 97.81 80 ARG A CA 1
ATOM 653 C C . ARG A 1 80 ? -17.505 2.576 25.283 1.00 97.81 80 ARG A C 1
ATOM 655 O O . ARG A 1 80 ? -16.779 2.795 24.316 1.00 97.81 80 ARG A O 1
ATOM 662 N N . TYR A 1 81 ? -18.374 1.567 25.321 1.00 97.69 81 TYR A N 1
ATOM 663 C CA . TYR A 1 81 ? -18.543 0.637 24.204 1.00 97.69 81 TYR A CA 1
ATOM 664 C C . TYR A 1 81 ? -19.106 1.314 22.954 1.00 97.69 81 TYR A C 1
ATOM 666 O O . TYR A 1 81 ? -18.718 0.957 21.845 1.00 97.69 81 TYR A O 1
ATOM 674 N N . GLU A 1 82 ? -19.990 2.301 23.103 1.00 97.69 82 GLU A N 1
ATOM 675 C CA . GLU A 1 82 ? -20.487 3.095 21.977 1.00 97.69 82 GLU A CA 1
ATOM 676 C C . GLU A 1 82 ? -19.361 3.881 21.306 1.00 97.69 82 GLU A C 1
ATOM 678 O O . GLU A 1 82 ? -19.261 3.877 20.076 1.00 97.69 82 GLU A O 1
ATOM 683 N N . LYS A 1 83 ? -18.473 4.489 22.102 1.00 97.56 83 LYS A N 1
ATOM 684 C CA . LYS A 1 83 ? -17.285 5.171 21.584 1.00 97.56 83 LYS A CA 1
ATOM 685 C C . LYS A 1 83 ? -16.339 4.201 20.872 1.00 97.56 83 LYS A C 1
ATOM 687 O O . LYS A 1 83 ? -15.987 4.433 19.722 1.00 97.56 83 LYS A O 1
ATOM 692 N N . GLU A 1 84 ? -15.982 3.096 21.522 1.00 98.06 84 GLU A N 1
ATOM 693 C CA . GLU A 1 84 ? -15.077 2.083 20.962 1.00 98.06 84 GLU A CA 1
ATOM 694 C C . GLU A 1 84 ? -15.638 1.470 19.670 1.00 98.06 84 GLU A C 1
ATOM 696 O O . GLU A 1 84 ? -14.914 1.263 18.698 1.00 98.06 84 GLU A O 1
ATOM 701 N N . LYS A 1 85 ? -16.956 1.249 19.608 1.00 98.06 85 LYS A N 1
ATOM 702 C CA . LYS A 1 85 ? -17.640 0.838 18.380 1.00 98.06 85 LYS A CA 1
ATOM 703 C C . LYS A 1 85 ? -17.463 1.870 17.263 1.00 98.06 85 LYS A C 1
ATOM 705 O O . LYS A 1 85 ? -17.260 1.471 16.119 1.00 98.06 85 LYS A O 1
ATOM 710 N N . GLY A 1 86 ? -17.552 3.163 17.575 1.00 98.00 86 GLY A N 1
ATOM 711 C CA . GLY A 1 86 ? -17.266 4.244 16.630 1.00 98.00 86 GLY A CA 1
ATOM 712 C C . GLY A 1 86 ? -15.844 4.155 16.074 1.00 98.00 86 GLY A C 1
ATOM 713 O O . GLY A 1 86 ? -15.674 4.082 14.857 1.00 98.00 86 GLY A O 1
ATOM 714 N N . ASP A 1 87 ? -14.852 4.042 16.958 1.00 98.19 87 ASP A N 1
ATOM 715 C CA . ASP A 1 87 ? -13.430 3.953 16.598 1.00 98.19 87 ASP A CA 1
ATOM 716 C C . ASP A 1 87 ? -13.136 2.716 15.718 1.00 98.19 87 ASP A C 1
ATOM 718 O O . ASP A 1 87 ? -12.392 2.784 14.733 1.00 98.19 87 ASP A O 1
ATOM 722 N N . ILE A 1 88 ? -13.761 1.571 16.024 1.00 98.19 88 ILE A N 1
ATOM 723 C CA . ILE A 1 88 ? -13.648 0.344 15.218 1.00 98.19 88 ILE A CA 1
ATOM 724 C C . ILE A 1 88 ? -14.256 0.544 13.826 1.00 98.19 88 ILE A C 1
ATOM 726 O O . ILE A 1 88 ? -13.676 0.101 12.831 1.00 98.19 88 ILE A O 1
ATOM 730 N N . LEU A 1 89 ? -15.419 1.195 13.732 1.00 98.31 89 LEU A N 1
ATOM 731 C CA . LEU A 1 89 ? -16.070 1.456 12.447 1.00 98.31 89 LEU A CA 1
ATOM 732 C C . LEU A 1 89 ? -15.241 2.405 11.577 1.00 98.31 89 LEU A C 1
ATOM 734 O O . LEU A 1 89 ? -15.105 2.140 10.382 1.00 98.31 89 LEU A O 1
ATOM 738 N N . GLU A 1 90 ? -14.652 3.445 12.167 1.00 98.19 90 GLU A N 1
ATOM 739 C CA . GLU A 1 90 ? -13.736 4.362 11.480 1.00 98.19 90 GLU A CA 1
ATOM 740 C C . GLU A 1 90 ? -12.464 3.639 11.011 1.00 98.19 90 GLU A C 1
ATOM 742 O O . GLU A 1 90 ? -12.056 3.730 9.851 1.00 98.19 90 GLU A O 1
ATOM 747 N N . THR A 1 91 ? -11.867 2.815 11.870 1.00 98.25 91 THR A N 1
ATOM 748 C CA . THR A 1 91 ? -10.701 2.008 11.487 1.00 98.25 91 THR A CA 1
ATOM 749 C C . THR A 1 91 ? -11.046 1.055 10.335 1.00 98.25 91 THR A C 1
ATOM 751 O O . THR A 1 91 ? -10.262 0.877 9.401 1.00 98.25 91 THR A O 1
ATOM 754 N N . ALA A 1 92 ? -12.249 0.474 10.345 1.00 97.94 92 ALA A N 1
ATOM 755 C CA . ALA A 1 92 ? -12.732 -0.398 9.280 1.00 97.94 92 ALA A CA 1
ATOM 756 C C . ALA A 1 92 ? -13.060 0.350 7.975 1.00 97.94 92 ALA A C 1
ATOM 758 O O . ALA A 1 92 ? -12.955 -0.240 6.895 1.00 97.94 92 ALA A O 1
ATOM 759 N N . THR A 1 93 ? -13.483 1.620 8.018 1.00 98.12 93 THR A N 1
ATOM 760 C CA . THR A 1 93 ? -13.611 2.449 6.804 1.00 98.12 93 THR A CA 1
ATOM 761 C C . THR A 1 93 ? -12.239 2.757 6.224 1.00 98.12 93 THR A C 1
ATOM 763 O O . THR A 1 93 ? -12.015 2.464 5.051 1.00 98.12 93 THR A O 1
ATOM 766 N N . VAL A 1 94 ? -11.290 3.200 7.054 1.00 98.38 94 VAL A N 1
ATOM 767 C CA . VAL A 1 94 ? -9.914 3.494 6.626 1.00 98.38 94 VAL A CA 1
ATOM 768 C C . VAL A 1 94 ? -9.255 2.254 6.017 1.00 98.38 94 VAL A C 1
ATOM 770 O O . VAL A 1 94 ? -8.701 2.318 4.924 1.00 98.38 94 VAL A O 1
ATOM 773 N N . ALA A 1 95 ? -9.373 1.086 6.655 1.00 98.38 95 ALA A N 1
ATOM 774 C CA . ALA A 1 95 ? -8.825 -0.165 6.126 1.00 98.38 95 ALA A CA 1
ATOM 775 C C . ALA A 1 95 ? -9.429 -0.569 4.765 1.00 98.38 95 ALA A C 1
ATOM 777 O O . ALA A 1 95 ? -8.749 -1.161 3.926 1.00 98.38 95 ALA A O 1
ATOM 778 N N . ARG A 1 96 ? -10.706 -0.255 4.513 1.00 98.38 96 ARG A N 1
ATOM 779 C CA . ARG A 1 96 ? -11.333 -0.505 3.205 1.00 98.38 96 ARG A CA 1
ATOM 780 C C . ARG A 1 96 ? -10.800 0.438 2.136 1.00 98.38 96 ARG A C 1
ATOM 782 O O . ARG A 1 96 ? -10.512 -0.016 1.031 1.00 98.38 96 ARG A O 1
ATOM 789 N N . GLU A 1 97 ? -10.649 1.715 2.461 1.00 98.19 97 GLU A N 1
ATOM 790 C CA . GLU A 1 97 ? -10.086 2.710 1.547 1.00 98.19 97 GLU A CA 1
ATOM 791 C C . GLU A 1 97 ? -8.638 2.370 1.183 1.00 98.19 97 GLU A C 1
ATOM 793 O O . GLU A 1 97 ? -8.294 2.350 0.001 1.00 98.19 97 GLU A O 1
ATOM 798 N N . THR A 1 98 ? -7.812 1.985 2.162 1.00 98.12 98 THR A N 1
ATOM 799 C CA . THR A 1 98 ? -6.438 1.543 1.887 1.00 98.12 98 THR A CA 1
ATOM 800 C C . THR A 1 98 ? -6.397 0.281 1.029 1.00 98.12 98 THR A C 1
ATOM 802 O O . THR A 1 98 ? -5.589 0.190 0.110 1.00 98.12 98 THR A O 1
ATOM 805 N N . LEU A 1 99 ? -7.297 -0.686 1.232 1.00 98.25 99 LEU A N 1
ATOM 806 C CA . LEU A 1 99 ? -7.377 -1.853 0.347 1.00 98.25 99 LEU A CA 1
ATOM 807 C C . LEU A 1 99 ? -7.713 -1.477 -1.102 1.00 98.25 99 LEU A C 1
ATOM 809 O O . LEU A 1 99 ? -7.182 -2.094 -2.029 1.00 98.25 99 LEU A O 1
ATOM 813 N N . VAL A 1 100 ? -8.581 -0.486 -1.319 1.00 98.38 100 VAL A N 1
ATOM 814 C CA . VAL A 1 100 ? -8.907 -0.001 -2.668 1.00 98.38 100 VAL A CA 1
ATOM 815 C C . VAL A 1 100 ? -7.685 0.645 -3.317 1.00 98.38 100 VAL A C 1
ATOM 817 O O . VAL A 1 100 ? -7.360 0.300 -4.456 1.00 98.38 100 VAL A O 1
ATOM 820 N N . THR A 1 101 ? -6.965 1.511 -2.601 1.00 98.00 101 THR A N 1
ATOM 821 C CA . THR A 1 101 ? -5.758 2.155 -3.143 1.00 98.00 101 THR A CA 1
ATOM 822 C C . THR A 1 101 ? -4.653 1.137 -3.422 1.00 98.00 101 THR A C 1
ATOM 824 O O . THR A 1 101 ? -4.057 1.161 -4.498 1.00 98.00 101 THR A O 1
ATOM 827 N N . LEU A 1 102 ? -4.429 0.166 -2.528 1.00 98.44 102 LEU A N 1
ATOM 828 C CA . LEU A 1 102 ? -3.455 -0.908 -2.746 1.00 98.44 102 LEU A CA 1
ATOM 829 C C . LEU A 1 102 ? -3.795 -1.749 -3.984 1.00 98.44 102 LEU A C 1
ATOM 831 O O . LEU A 1 102 ? -2.894 -2.105 -4.742 1.00 98.44 102 LEU A O 1
ATOM 835 N N . ARG A 1 103 ? -5.078 -2.044 -4.228 1.00 98.31 103 ARG A N 1
ATOM 836 C CA . ARG A 1 103 ? -5.514 -2.763 -5.439 1.00 98.31 103 ARG A CA 1
ATOM 837 C C . ARG A 1 103 ? -5.232 -1.969 -6.713 1.00 98.31 103 ARG A C 1
ATOM 839 O O . ARG A 1 103 ? -4.764 -2.552 -7.688 1.00 98.31 103 ARG A O 1
ATOM 846 N N . GLN A 1 104 ? -5.475 -0.660 -6.702 1.00 98.25 104 GLN A N 1
ATOM 847 C CA . GLN A 1 104 ? -5.166 0.211 -7.841 1.00 98.25 104 GLN A CA 1
ATOM 848 C C . GLN A 1 104 ? -3.658 0.253 -8.120 1.00 98.25 104 GLN A C 1
ATOM 850 O O . GLN A 1 104 ? -3.237 0.060 -9.261 1.00 98.25 104 GLN A O 1
ATOM 855 N N . THR A 1 105 ? -2.838 0.420 -7.079 1.00 98.19 105 THR A N 1
ATOM 856 C CA . THR A 1 105 ? -1.371 0.401 -7.190 1.00 98.19 105 THR A CA 1
ATOM 857 C C . THR A 1 105 ? -0.859 -0.942 -7.705 1.00 98.19 105 THR A C 1
ATOM 859 O O . THR A 1 105 ? 0.015 -0.983 -8.570 1.00 98.19 105 THR A O 1
ATOM 862 N N . LEU A 1 106 ? -1.435 -2.053 -7.236 1.00 98.50 106 LEU A N 1
ATOM 863 C CA . LEU A 1 106 ? -1.094 -3.386 -7.725 1.00 98.50 106 LEU A CA 1
ATOM 864 C C . LEU A 1 106 ? -1.396 -3.526 -9.222 1.00 98.50 106 LEU A C 1
ATOM 866 O O . LEU A 1 106 ? -0.549 -4.011 -9.968 1.00 98.50 106 LEU A O 1
ATOM 870 N N . GLN A 1 107 ? -2.565 -3.067 -9.673 1.00 98.31 107 GLN A N 1
ATOM 871 C CA . GLN A 1 107 ? -2.943 -3.119 -11.086 1.00 98.31 107 GLN A CA 1
ATOM 872 C C . GLN A 1 107 ? -2.021 -2.254 -11.962 1.00 98.31 107 GLN A C 1
ATOM 874 O O . GLN A 1 107 ? -1.675 -2.649 -13.074 1.00 98.31 107 GLN A O 1
ATOM 879 N N . LEU A 1 108 ? -1.611 -1.079 -11.474 1.00 98.06 108 LEU A N 1
ATOM 880 C CA . LEU A 1 108 ? -0.631 -0.226 -12.154 1.00 98.06 108 LEU A CA 1
ATOM 881 C C . LEU A 1 108 ? 0.721 -0.936 -12.285 1.00 98.06 108 LEU A C 1
ATOM 883 O O . LEU A 1 108 ? 1.257 -1.034 -13.385 1.00 98.06 108 LEU A O 1
ATOM 887 N N . SER A 1 109 ? 1.224 -1.505 -11.189 1.00 98.19 109 SER A N 1
ATOM 888 C CA . SER A 1 109 ? 2.498 -2.228 -11.174 1.00 98.19 109 SER A CA 1
ATOM 889 C C . SER A 1 109 ? 2.482 -3.475 -12.069 1.00 98.19 109 SER A C 1
ATOM 891 O O . SER A 1 109 ? 3.470 -3.771 -12.742 1.00 98.19 109 SER A O 1
ATOM 893 N N . GLN A 1 110 ? 1.354 -4.187 -12.135 1.00 98.06 110 GLN A N 1
ATOM 894 C CA . GLN A 1 110 ? 1.175 -5.314 -13.055 1.00 98.06 110 GLN A CA 1
ATOM 895 C C . GLN A 1 110 ? 1.260 -4.868 -14.517 1.00 98.06 110 GLN A C 1
ATOM 897 O O . GLN A 1 110 ? 2.023 -5.460 -15.276 1.00 98.06 110 GLN A O 1
ATOM 902 N N . ARG A 1 111 ? 0.576 -3.778 -14.888 1.00 98.06 111 ARG A N 1
ATOM 903 C CA . ARG A 1 111 ? 0.668 -3.207 -16.242 1.00 98.06 111 ARG A CA 1
ATOM 904 C C . ARG A 1 111 ? 2.085 -2.752 -16.589 1.00 98.06 111 ARG A C 1
ATOM 906 O O . ARG A 1 111 ? 2.561 -2.991 -17.692 1.00 98.06 111 ARG A O 1
ATOM 913 N N . GLU A 1 112 ? 2.798 -2.133 -15.650 1.00 97.94 112 GLU A N 1
ATOM 914 C CA . GLU A 1 112 ? 4.208 -1.777 -15.858 1.00 97.94 112 GLU A CA 1
ATOM 915 C C . GLU A 1 112 ? 5.089 -3.008 -16.076 1.00 97.94 112 GLU A C 1
ATOM 917 O O . GLU A 1 112 ? 5.970 -2.992 -16.937 1.00 97.94 112 GLU A O 1
ATOM 922 N N . LYS A 1 113 ? 4.858 -4.083 -15.316 1.00 97.94 113 LYS A N 1
ATOM 923 C CA . LYS A 1 113 ? 5.568 -5.351 -15.497 1.00 97.94 113 LYS A CA 1
ATOM 924 C C . LYS A 1 113 ? 5.280 -5.959 -16.870 1.00 97.94 113 LYS A C 1
ATOM 926 O O . LYS A 1 113 ? 6.215 -6.412 -17.521 1.00 97.94 113 LYS A O 1
ATOM 931 N N . GLU A 1 114 ? 4.027 -5.960 -17.314 1.00 98.12 114 GLU A N 1
ATOM 932 C CA . GLU A 1 114 ? 3.639 -6.430 -18.650 1.00 98.12 114 GLU A CA 1
ATOM 933 C C . GLU A 1 114 ? 4.345 -5.626 -19.746 1.00 98.12 114 GLU A C 1
ATOM 935 O O . GLU A 1 114 ? 4.969 -6.212 -20.627 1.00 98.12 114 GLU A O 1
ATOM 940 N N . ASN A 1 115 ? 4.358 -4.294 -19.636 1.00 97.81 115 ASN A N 1
ATOM 941 C CA . ASN A 1 115 ? 5.085 -3.430 -20.567 1.00 97.81 115 ASN A CA 1
ATOM 942 C C . ASN A 1 115 ? 6.588 -3.742 -20.589 1.00 97.81 115 ASN A C 1
ATOM 944 O O . ASN A 1 115 ? 7.177 -3.829 -21.663 1.00 97.81 115 ASN A O 1
ATOM 948 N N . LYS A 1 116 ? 7.210 -3.954 -19.421 1.00 97.81 116 LYS A N 1
ATOM 949 C CA . LYS A 1 116 ? 8.625 -4.353 -19.335 1.00 97.81 116 LYS A CA 1
ATOM 950 C C . LYS A 1 116 ? 8.881 -5.685 -20.027 1.00 97.81 116 LYS A C 1
ATOM 952 O O . LYS A 1 116 ? 9.816 -5.768 -20.805 1.00 97.81 116 LYS A O 1
ATOM 957 N N . LEU A 1 117 ? 8.022 -6.685 -19.826 1.00 97.94 117 LEU A N 1
ATOM 958 C CA . LEU A 1 117 ? 8.147 -7.976 -20.508 1.00 97.94 117 LEU A CA 1
ATOM 959 C C . LEU A 1 117 ? 8.030 -7.839 -22.031 1.00 97.94 117 LEU A C 1
ATOM 961 O O . LEU A 1 117 ? 8.767 -8.503 -22.755 1.00 97.94 117 LEU A O 1
ATOM 965 N N . ILE A 1 118 ? 7.142 -6.969 -22.522 1.00 97.25 118 ILE A N 1
ATOM 966 C CA . ILE A 1 118 ? 7.027 -6.673 -23.957 1.00 97.25 118 ILE A CA 1
ATOM 967 C C . ILE A 1 118 ? 8.315 -6.017 -24.470 1.00 97.25 118 ILE A C 1
ATOM 969 O O . ILE A 1 118 ? 8.842 -6.431 -25.502 1.00 97.25 118 ILE A O 1
ATOM 973 N N . TYR A 1 119 ? 8.852 -5.027 -23.753 1.00 97.44 119 TYR A N 1
ATOM 974 C CA . TYR A 1 119 ? 10.110 -4.383 -24.133 1.00 97.44 119 TYR A CA 1
ATOM 975 C C . TYR A 1 119 ? 11.295 -5.344 -24.087 1.00 97.44 119 TYR A C 1
ATOM 977 O O . TYR A 1 119 ? 12.102 -5.338 -25.013 1.00 97.44 119 TYR A O 1
ATOM 985 N N . ASP A 1 120 ? 11.370 -6.204 -23.076 1.00 97.00 120 ASP A N 1
ATOM 986 C CA . ASP A 1 120 ? 12.404 -7.229 -22.955 1.00 97.00 120 ASP A CA 1
ATOM 987 C C . ASP A 1 120 ? 12.296 -8.245 -24.098 1.00 97.00 120 ASP A C 1
ATOM 989 O O . ASP A 1 120 ? 13.309 -8.621 -24.686 1.00 97.00 120 ASP A O 1
ATOM 993 N N . ALA A 1 121 ? 11.077 -8.640 -24.484 1.00 95.94 121 ALA A N 1
ATOM 994 C CA . ALA A 1 121 ? 10.851 -9.513 -25.632 1.00 95.94 121 ALA A CA 1
ATOM 995 C C . ALA A 1 121 ? 11.337 -8.859 -26.935 1.00 95.94 121 ALA A C 1
ATOM 997 O O . ALA A 1 121 ? 12.092 -9.482 -27.682 1.00 95.94 121 ALA A O 1
ATOM 998 N N . ILE A 1 122 ? 10.987 -7.592 -27.178 1.00 94.19 122 ILE A N 1
ATOM 999 C CA . ILE A 1 122 ? 11.454 -6.834 -28.350 1.00 94.19 122 ILE A CA 1
ATOM 1000 C C . ILE A 1 122 ? 12.980 -6.688 -28.331 1.00 94.19 122 ILE A C 1
ATOM 1002 O O . ILE A 1 122 ? 13.635 -6.922 -29.345 1.00 94.19 122 ILE A O 1
ATOM 1006 N N . ALA A 1 123 ? 13.567 -6.343 -27.185 1.00 92.44 123 ALA A N 1
ATOM 1007 C CA . ALA A 1 123 ? 15.012 -6.219 -27.031 1.00 92.44 123 ALA A CA 1
ATOM 1008 C C . ALA A 1 123 ? 15.720 -7.555 -27.295 1.00 92.44 123 ALA A C 1
ATOM 1010 O O . ALA A 1 123 ? 16.741 -7.583 -27.980 1.00 92.44 123 ALA A O 1
ATOM 1011 N N . SER A 1 124 ? 15.155 -8.666 -26.813 1.00 90.69 124 SER A N 1
ATOM 1012 C CA . SER A 1 124 ? 15.679 -10.008 -27.066 1.00 90.69 124 SER A CA 1
ATOM 1013 C C . SER A 1 124 ? 15.566 -10.413 -28.538 1.00 90.69 124 SER A C 1
ATOM 1015 O O . SER A 1 124 ? 16.500 -11.002 -29.071 1.00 90.69 124 SER A O 1
ATOM 1017 N N . ASP A 1 125 ? 14.483 -10.053 -29.234 1.00 90.75 125 ASP A N 1
ATOM 1018 C CA . ASP A 1 125 ? 14.330 -10.305 -30.671 1.00 90.75 125 ASP A CA 1
ATOM 1019 C C . ASP A 1 125 ? 15.359 -9.500 -31.482 1.00 90.75 125 ASP A C 1
ATOM 1021 O O . ASP A 1 125 ? 16.049 -10.051 -32.340 1.00 90.75 125 ASP A O 1
ATOM 1025 N N . ILE A 1 126 ? 15.546 -8.219 -31.147 1.00 88.25 126 ILE A N 1
ATOM 1026 C CA . ILE A 1 126 ? 16.563 -7.360 -31.771 1.00 88.25 126 ILE A CA 1
ATOM 1027 C C . ILE A 1 126 ? 17.973 -7.913 -31.528 1.00 88.25 126 ILE A C 1
ATOM 1029 O O . ILE A 1 126 ? 18.771 -7.956 -32.461 1.00 88.25 126 ILE A O 1
ATOM 1033 N N . LEU A 1 127 ? 18.280 -8.349 -30.303 1.00 84.00 127 LEU A N 1
ATOM 1034 C CA . LEU A 1 127 ? 19.606 -8.857 -29.943 1.00 84.00 127 LEU A CA 1
ATOM 1035 C C . LEU A 1 127 ? 19.872 -10.273 -30.482 1.00 84.00 127 LEU A C 1
ATOM 1037 O O . LEU A 1 127 ? 21.002 -10.592 -30.841 1.00 84.00 127 LEU A O 1
ATOM 1041 N N . SER A 1 128 ? 18.853 -11.135 -30.543 1.00 82.94 128 SER A N 1
ATOM 1042 C CA . SER A 1 128 ? 18.987 -12.523 -31.017 1.00 82.94 128 SER A CA 1
ATOM 1043 C C . SER A 1 128 ? 19.189 -12.614 -32.527 1.00 82.94 128 SER A C 1
ATOM 1045 O O . SER A 1 128 ? 19.867 -13.524 -33.014 1.00 82.94 128 SER A O 1
ATOM 1047 N N . LYS A 1 129 ? 18.655 -11.648 -33.281 1.00 83.19 129 LYS A N 1
ATOM 1048 C CA . LYS A 1 129 ? 18.932 -11.475 -34.705 1.00 83.19 129 LYS A CA 1
ATOM 1049 C C . LYS A 1 129 ? 20.366 -10.976 -34.885 1.00 83.19 129 LYS A C 1
ATOM 1051 O O . LYS A 1 129 ? 20.594 -9.812 -35.189 1.00 83.19 129 LYS A O 1
ATOM 1056 N N . ASN A 1 130 ? 21.331 -11.897 -34.821 1.00 67.94 130 ASN A N 1
ATOM 1057 C CA . ASN A 1 130 ? 22.751 -11.682 -35.154 1.00 67.94 130 ASN A CA 1
ATOM 1058 C C . ASN A 1 130 ? 22.979 -11.172 -36.603 1.00 67.94 130 ASN A C 1
ATOM 1060 O O . ASN A 1 130 ? 24.100 -10.929 -37.035 1.00 67.94 130 ASN A O 1
ATOM 1064 N N . THR A 1 131 ? 21.914 -11.030 -37.395 1.00 69.50 131 THR A N 1
ATOM 1065 C CA . THR A 1 131 ? 21.922 -10.336 -38.687 1.00 69.50 131 THR A CA 1
ATOM 1066 C C . THR A 1 131 ? 21.990 -8.814 -38.544 1.00 69.50 131 THR A C 1
ATOM 1068 O O . THR A 1 131 ? 22.400 -8.132 -39.482 1.00 69.50 131 THR A O 1
ATOM 1071 N N . LEU A 1 132 ? 21.559 -8.263 -37.406 1.00 75.38 132 LEU A N 1
ATOM 1072 C CA . LEU A 1 132 ? 21.581 -6.832 -37.123 1.00 75.38 132 LEU A CA 1
ATOM 1073 C C . LEU A 1 132 ? 22.904 -6.486 -36.433 1.00 75.38 132 LEU A C 1
ATOM 1075 O O . LEU A 1 132 ? 23.139 -6.863 -35.289 1.00 75.38 132 LEU A O 1
ATOM 1079 N N . LYS A 1 133 ? 23.776 -5.757 -37.135 1.00 78.81 133 LYS A N 1
ATOM 1080 C CA . LYS A 1 133 ? 25.008 -5.211 -36.544 1.00 78.81 133 LYS A CA 1
ATOM 1081 C C . LYS A 1 133 ? 24.667 -4.170 -35.479 1.00 78.81 133 LYS A C 1
ATOM 1083 O O . LYS A 1 133 ? 23.650 -3.482 -35.604 1.00 78.81 133 LYS A O 1
ATOM 1088 N N . SER A 1 134 ? 25.535 -3.992 -34.485 1.00 85.12 134 SER A N 1
ATOM 1089 C CA . SER A 1 134 ? 25.379 -2.900 -33.514 1.00 85.12 134 SER A CA 1
ATOM 1090 C C . SER A 1 134 ? 25.361 -1.539 -34.223 1.00 85.12 134 SER A C 1
ATOM 1092 O O . SER A 1 134 ? 25.990 -1.371 -35.270 1.00 85.12 134 SER A O 1
ATOM 1094 N N . ARG A 1 135 ? 24.659 -0.547 -33.657 1.00 86.38 135 ARG A N 1
ATOM 1095 C CA . ARG A 1 135 ? 24.612 0.815 -34.224 1.00 86.38 135 ARG A CA 1
ATOM 1096 C C . ARG A 1 135 ? 26.009 1.421 -34.370 1.00 86.38 135 ARG A C 1
ATOM 1098 O O . ARG A 1 135 ? 26.280 2.062 -35.379 1.00 86.38 135 ARG A O 1
ATOM 1105 N N . ASP A 1 136 ? 26.900 1.152 -33.421 1.00 88.06 136 ASP A N 1
ATOM 1106 C CA . ASP A 1 136 ? 28.274 1.664 -33.451 1.00 88.06 136 ASP A CA 1
ATOM 1107 C C . ASP A 1 136 ? 29.068 1.083 -34.631 1.00 88.06 136 ASP A C 1
ATOM 1109 O O . ASP A 1 136 ? 29.723 1.814 -35.371 1.00 88.06 136 ASP A O 1
ATOM 1113 N N . GLU A 1 137 ? 28.941 -0.222 -34.880 1.00 87.69 137 GLU A N 1
ATOM 1114 C CA . GLU A 1 137 ? 29.591 -0.886 -36.017 1.00 87.69 137 GLU A CA 1
ATOM 1115 C C . GLU A 1 137 ? 29.026 -0.417 -37.363 1.00 87.69 137 GLU A C 1
ATOM 1117 O O . GLU A 1 137 ? 29.767 -0.277 -38.339 1.00 87.69 137 GLU A O 1
ATOM 1122 N N . GLN A 1 138 ? 27.714 -0.164 -37.432 1.00 88.50 138 GLN A N 1
ATOM 1123 C CA . GLN A 1 138 ? 27.082 0.393 -38.628 1.00 88.50 138 GLN A CA 1
ATOM 1124 C C . GLN A 1 138 ? 27.611 1.798 -38.927 1.00 88.50 138 GLN A C 1
ATOM 1126 O O . GLN A 1 138 ? 27.940 2.072 -40.079 1.00 88.50 138 GLN A O 1
ATOM 1131 N N . ASN A 1 139 ? 27.763 2.650 -37.910 1.00 93.06 139 ASN A N 1
ATOM 1132 C CA . ASN A 1 139 ? 28.307 3.998 -38.073 1.00 93.06 139 ASN A CA 1
ATOM 1133 C C . ASN A 1 139 ? 29.751 3.970 -38.584 1.00 93.06 139 ASN A C 1
ATOM 1135 O O . ASN A 1 139 ? 30.061 4.648 -39.560 1.00 93.06 139 ASN A O 1
ATOM 1139 N N . VAL A 1 140 ? 30.609 3.117 -38.013 1.00 94.44 140 VAL A N 1
ATOM 1140 C CA . VAL A 1 140 ? 31.991 2.942 -38.497 1.00 94.44 140 VAL A CA 1
ATOM 1141 C C . VAL A 1 140 ? 32.014 2.470 -39.955 1.00 94.44 140 VAL A C 1
ATOM 1143 O O . VAL A 1 140 ? 32.828 2.939 -40.752 1.00 94.44 140 VAL A O 1
ATOM 1146 N N . ASN A 1 141 ? 31.112 1.562 -40.338 1.00 92.12 141 ASN A N 1
ATOM 1147 C CA . ASN A 1 141 ? 31.014 1.102 -41.722 1.00 92.12 141 ASN A CA 1
ATOM 1148 C C . ASN A 1 141 ? 30.514 2.205 -42.672 1.00 92.12 141 ASN A C 1
ATOM 1150 O O . ASN A 1 141 ? 31.036 2.335 -43.774 1.00 92.12 141 ASN A O 1
ATOM 1154 N N . ILE A 1 142 ? 29.543 3.018 -42.247 1.00 94.25 142 ILE A N 1
ATOM 1155 C CA . ILE A 1 142 ? 29.058 4.178 -43.012 1.00 94.25 142 ILE A CA 1
ATOM 1156 C C . ILE A 1 142 ? 30.188 5.192 -43.208 1.00 94.25 142 ILE A C 1
ATOM 1158 O O . ILE A 1 142 ? 30.418 5.642 -44.325 1.00 94.25 142 ILE A O 1
ATOM 1162 N N . GLU A 1 143 ? 30.938 5.515 -42.154 1.00 95.6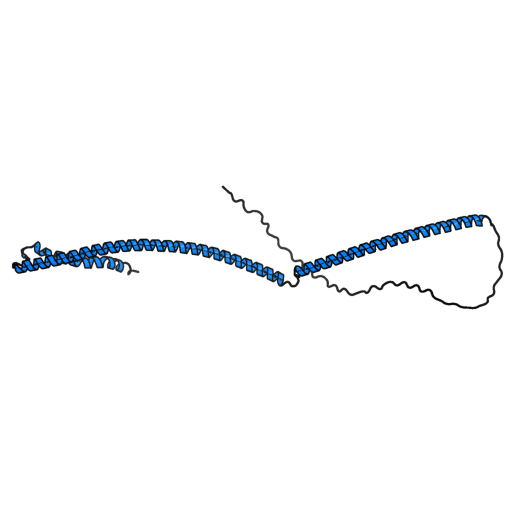2 143 GLU A N 1
ATOM 1163 C CA . GLU A 1 143 ? 32.091 6.413 -42.247 1.00 95.62 143 GLU A CA 1
ATOM 1164 C C . GLU A 1 143 ? 33.166 5.877 -43.194 1.00 95.62 143 GLU A C 1
ATOM 1166 O O . GLU A 1 143 ? 33.731 6.635 -43.981 1.00 95.62 143 GLU A O 1
ATOM 1171 N N . ARG A 1 144 ? 33.438 4.568 -43.148 1.00 96.38 144 ARG A N 1
ATOM 1172 C CA . ARG A 1 144 ? 34.366 3.914 -44.074 1.00 96.38 144 ARG A CA 1
ATOM 1173 C C . ARG A 1 144 ? 33.893 4.034 -45.523 1.00 96.38 144 ARG A C 1
ATOM 1175 O O . ARG A 1 144 ? 34.682 4.439 -46.368 1.00 96.38 144 ARG A O 1
ATOM 1182 N N . LEU A 1 145 ? 32.634 3.699 -45.799 1.00 96.31 145 LEU A N 1
ATOM 1183 C CA . LEU A 1 145 ? 32.069 3.772 -47.149 1.00 96.31 145 LEU A CA 1
ATOM 1184 C C . LEU A 1 145 ? 32.040 5.212 -47.669 1.00 96.31 145 LEU A C 1
ATOM 1186 O O . LEU A 1 145 ? 32.349 5.442 -48.829 1.00 96.31 145 LEU A O 1
ATOM 1190 N N . ASN A 1 146 ? 31.743 6.192 -46.814 1.00 96.38 146 ASN A N 1
ATOM 1191 C CA . ASN A 1 146 ? 31.787 7.604 -47.193 1.00 96.38 146 ASN A CA 1
ATOM 1192 C C . ASN A 1 146 ? 33.205 8.067 -47.559 1.00 96.38 146 ASN A C 1
ATOM 1194 O O . ASN A 1 146 ? 33.358 8.847 -48.495 1.00 96.38 146 ASN A O 1
ATOM 1198 N N . LYS A 1 147 ? 34.239 7.579 -46.858 1.00 96.25 147 LYS A N 1
ATOM 1199 C CA . LYS A 1 147 ? 35.640 7.844 -47.229 1.00 96.25 147 LYS A CA 1
ATOM 1200 C C . LYS A 1 147 ? 35.983 7.227 -48.583 1.00 96.25 147 LYS A C 1
ATOM 1202 O O . LYS A 1 147 ? 36.517 7.917 -49.436 1.00 96.25 147 LYS A O 1
ATOM 1207 N N . GLU A 1 148 ? 35.602 5.972 -48.801 1.00 96.94 148 GLU A N 1
ATOM 1208 C CA . GLU A 1 148 ? 35.834 5.281 -50.075 1.00 96.94 148 GLU A CA 1
ATOM 1209 C C . GLU A 1 148 ? 35.109 5.962 -51.248 1.00 96.94 148 GLU A C 1
ATOM 1211 O O . GLU A 1 148 ? 35.681 6.109 -52.325 1.00 96.94 148 GLU A O 1
ATOM 1216 N N . ILE A 1 149 ? 33.880 6.446 -51.038 1.00 95.75 149 ILE A N 1
ATOM 1217 C CA . ILE A 1 149 ? 33.153 7.247 -52.033 1.00 95.75 149 ILE A CA 1
ATOM 1218 C C . ILE A 1 149 ? 33.915 8.538 -52.343 1.00 95.75 149 ILE A C 1
ATOM 1220 O O . ILE A 1 149 ? 34.098 8.853 -53.514 1.00 95.75 149 ILE A O 1
ATOM 1224 N N . ALA A 1 150 ? 34.381 9.263 -51.323 1.00 96.56 150 ALA A N 1
ATOM 1225 C CA . ALA A 1 150 ? 35.135 10.497 -51.526 1.00 96.56 150 ALA A CA 1
ATOM 1226 C C . ALA A 1 150 ? 36.442 10.255 -52.305 1.00 96.56 150 ALA A C 1
ATOM 1228 O O . ALA A 1 150 ? 36.769 11.026 -53.209 1.00 96.56 150 ALA A O 1
ATOM 1229 N N . ASP A 1 151 ? 37.148 9.163 -52.008 1.00 96.19 151 ASP A N 1
ATOM 1230 C CA . ASP A 1 151 ? 38.371 8.774 -52.715 1.00 96.19 151 ASP A CA 1
ATOM 1231 C C . ASP A 1 151 ? 38.080 8.432 -54.189 1.00 96.19 151 ASP A C 1
ATOM 1233 O O . ASP A 1 151 ? 38.764 8.923 -55.088 1.00 96.19 151 ASP A O 1
ATOM 1237 N N . LEU A 1 152 ? 37.019 7.662 -54.465 1.00 96.44 152 LEU A N 1
ATOM 1238 C CA . LEU A 1 152 ? 36.599 7.328 -55.833 1.00 96.44 152 LEU A CA 1
ATOM 1239 C C . LEU A 1 152 ? 36.109 8.550 -56.619 1.00 96.44 152 LEU A C 1
ATOM 1241 O O . LEU A 1 152 ? 36.296 8.625 -57.834 1.00 96.44 152 LEU A O 1
ATOM 1245 N N . GLU A 1 153 ? 35.466 9.511 -55.959 1.00 96.12 153 GLU A N 1
ATOM 1246 C CA . GLU A 1 153 ? 35.070 10.769 -56.590 1.00 96.12 153 GLU A CA 1
ATOM 1247 C C . GLU A 1 153 ? 36.284 11.621 -56.966 1.00 96.12 153 GLU A C 1
ATOM 1249 O O . GLU A 1 153 ? 36.309 12.173 -58.070 1.00 96.12 153 GLU A O 1
ATOM 1254 N N . ALA A 1 154 ? 37.308 11.665 -56.108 1.00 95.75 154 ALA A N 1
ATOM 1255 C CA . ALA A 1 154 ? 38.575 12.319 -56.415 1.00 95.75 154 ALA A CA 1
ATOM 1256 C C . ALA A 1 154 ? 39.294 11.631 -57.587 1.00 95.75 154 ALA A C 1
ATOM 1258 O O . ALA A 1 154 ? 39.706 12.309 -58.530 1.00 95.75 154 ALA A O 1
ATOM 1259 N N . GLU A 1 155 ? 39.366 10.295 -57.587 1.00 96.12 155 GLU A N 1
ATOM 1260 C CA . GLU A 1 155 ? 39.977 9.521 -58.676 1.00 96.12 155 GLU A CA 1
ATOM 1261 C C . GLU A 1 155 ? 39.213 9.716 -59.999 1.00 96.12 155 GLU A C 1
ATOM 1263 O O . GLU A 1 155 ? 39.805 9.938 -61.056 1.00 96.12 155 GLU A O 1
ATOM 1268 N N . ARG A 1 156 ? 37.874 9.722 -59.958 1.00 94.19 156 ARG A N 1
ATOM 1269 C CA . ARG A 1 156 ? 37.026 10.041 -61.119 1.00 94.19 156 ARG A CA 1
ATOM 1270 C C . ARG A 1 156 ? 37.349 11.423 -61.676 1.00 94.19 156 ARG A C 1
ATOM 1272 O O . ARG A 1 156 ? 37.395 11.594 -62.897 1.00 94.19 156 ARG A O 1
ATOM 1279 N N . ASP A 1 157 ? 37.509 12.417 -60.812 1.00 95.44 157 ASP A N 1
ATOM 1280 C CA . ASP A 1 157 ? 37.786 13.785 -61.237 1.00 95.44 157 ASP A CA 1
ATOM 1281 C C . ASP A 1 157 ? 39.214 13.928 -61.789 1.00 95.44 157 ASP A C 1
ATOM 1283 O O . ASP A 1 157 ? 39.407 14.642 -62.776 1.00 95.44 157 ASP A O 1
ATOM 1287 N N . GLU A 1 158 ? 40.184 13.173 -61.267 1.00 95.19 158 GLU A N 1
ATOM 1288 C CA . GLU A 1 158 ? 41.520 13.040 -61.858 1.00 95.19 158 GLU A CA 1
ATOM 1289 C C . GLU A 1 158 ? 41.459 12.393 -63.251 1.00 95.19 158 GLU A C 1
ATOM 1291 O O . GLU A 1 158 ? 41.964 12.966 -64.220 1.00 95.19 158 GLU A O 1
ATOM 1296 N N . TYR A 1 159 ? 40.756 11.265 -63.414 1.00 95.25 159 TYR A N 1
ATOM 1297 C CA . TYR A 1 159 ? 40.574 10.644 -64.732 1.00 95.25 159 TYR A CA 1
ATOM 1298 C C . TYR A 1 159 ? 39.876 11.574 -65.722 1.00 95.25 159 TYR A C 1
ATOM 1300 O O . TYR A 1 159 ? 40.235 11.595 -66.900 1.00 95.25 159 TYR A O 1
ATOM 1308 N N . ARG A 1 160 ? 38.901 12.370 -65.269 1.00 94.88 160 ARG A N 1
ATOM 1309 C CA . ARG A 1 160 ? 38.261 13.395 -66.107 1.00 94.88 160 ARG A CA 1
ATOM 1310 C C . ARG A 1 160 ? 39.264 14.445 -66.574 1.00 94.88 160 ARG A C 1
ATOM 1312 O O . ARG A 1 160 ? 39.235 14.814 -67.747 1.00 94.88 160 ARG A O 1
ATOM 1319 N N . GLN A 1 161 ? 40.157 14.907 -65.699 1.00 94.81 161 GLN A N 1
ATOM 1320 C CA . GLN A 1 161 ? 41.210 15.858 -66.068 1.00 94.81 161 GLN A CA 1
ATOM 1321 C C . GLN A 1 161 ? 42.189 15.249 -67.075 1.00 94.81 161 GLN A C 1
ATOM 1323 O O . GLN A 1 161 ? 42.445 15.857 -68.115 1.00 94.81 161 GLN A O 1
ATOM 1328 N N . VAL A 1 162 ? 42.674 14.030 -66.821 1.00 95.19 162 VAL A N 1
ATOM 1329 C CA . VAL A 1 162 ? 43.579 13.310 -67.732 1.00 95.19 162 VAL A CA 1
ATOM 1330 C C . VAL A 1 162 ? 42.918 13.077 -69.091 1.00 95.19 162 VAL A C 1
ATOM 1332 O O . VAL A 1 162 ? 43.543 13.279 -70.133 1.00 95.19 162 VAL A O 1
ATOM 1335 N N . TRP A 1 163 ? 41.642 12.692 -69.105 1.00 95.06 163 TRP A N 1
ATOM 1336 C CA . TRP A 1 163 ? 40.887 12.490 -70.338 1.00 95.06 163 TRP A CA 1
ATOM 1337 C C . TRP A 1 163 ? 40.726 13.786 -71.136 1.00 95.06 163 TRP A C 1
ATOM 1339 O O . TRP A 1 163 ? 40.957 13.787 -72.345 1.00 95.06 163 TRP A O 1
ATOM 1349 N N . ASN A 1 164 ? 40.388 14.895 -70.474 1.00 94.19 164 ASN A N 1
ATOM 1350 C CA . ASN A 1 164 ? 40.281 16.200 -71.124 1.00 94.19 164 ASN A CA 1
ATOM 1351 C C . ASN A 1 164 ? 41.630 16.651 -71.695 1.00 94.19 164 ASN A C 1
ATOM 1353 O O . ASN A 1 164 ? 41.691 17.026 -72.863 1.00 94.19 164 ASN A O 1
ATOM 1357 N N . ALA A 1 165 ? 42.717 16.509 -70.931 1.00 93.56 165 ALA A N 1
ATOM 1358 C CA . ALA A 1 165 ? 44.064 16.813 -71.406 1.00 93.56 165 ALA A CA 1
ATOM 1359 C C . ALA A 1 165 ? 44.445 15.960 -72.627 1.00 93.56 165 ALA A C 1
ATOM 1361 O O . ALA A 1 165 ? 44.972 16.482 -73.608 1.00 93.56 165 ALA A O 1
ATOM 1362 N N . ARG A 1 166 ? 44.125 14.659 -72.618 1.00 92.69 166 ARG A N 1
ATOM 1363 C CA . ARG A 1 166 ? 44.372 13.766 -73.761 1.00 92.69 166 ARG A CA 1
ATOM 1364 C C . ARG A 1 166 ? 43.523 14.130 -74.977 1.00 92.69 166 ARG A C 1
ATOM 1366 O O . ARG A 1 166 ? 44.003 14.035 -76.104 1.00 92.69 166 ARG A O 1
ATOM 1373 N N . ARG A 1 167 ? 42.271 14.541 -74.771 1.00 94.44 167 ARG A N 1
ATOM 1374 C CA . ARG A 1 167 ? 41.387 15.019 -75.840 1.00 94.44 167 ARG A CA 1
ATOM 1375 C C . ARG A 1 167 ? 41.943 16.292 -76.476 1.00 94.44 167 ARG A C 1
ATOM 1377 O O . ARG A 1 167 ? 41.952 16.394 -77.698 1.00 94.44 167 ARG A O 1
ATOM 1384 N N . ASP A 1 168 ? 42.447 17.216 -75.666 1.00 93.56 168 ASP A N 1
ATOM 1385 C CA . ASP A 1 168 ? 43.043 18.459 -76.151 1.00 93.56 168 ASP A CA 1
ATOM 1386 C C . ASP A 1 168 ? 44.375 18.188 -76.880 1.00 93.56 168 ASP A C 1
ATOM 1388 O O . ASP A 1 168 ? 44.603 18.734 -77.957 1.00 93.56 168 ASP A O 1
ATOM 1392 N N . GLN A 1 169 ? 45.209 17.267 -76.375 1.00 93.00 169 GLN A N 1
ATOM 1393 C CA . GLN A 1 169 ? 46.400 16.770 -77.085 1.00 93.00 169 GLN A CA 1
ATOM 1394 C C . GLN A 1 169 ? 46.042 16.135 -78.435 1.00 93.00 169 GLN A C 1
ATOM 1396 O O . GLN A 1 169 ? 46.692 16.407 -79.441 1.00 93.00 169 GLN A O 1
ATOM 1401 N N . PHE A 1 170 ? 45.000 15.301 -78.481 1.00 93.25 170 PHE A N 1
ATOM 1402 C CA . PHE A 1 170 ? 44.533 14.701 -79.728 1.00 93.25 170 PHE A CA 1
ATOM 1403 C C . PHE A 1 170 ? 44.018 15.764 -80.707 1.00 93.25 170 PHE A C 1
ATOM 1405 O O . PHE A 1 170 ? 44.332 15.690 -81.891 1.00 93.25 170 PHE A O 1
ATOM 1412 N N . GLY A 1 171 ? 43.306 16.784 -80.217 1.00 92.50 171 GLY A N 1
ATOM 1413 C CA . GLY A 1 171 ? 42.901 17.943 -81.016 1.00 92.50 171 GLY A CA 1
ATOM 1414 C C . GLY A 1 171 ? 44.098 18.657 -81.646 1.00 92.50 171 GLY A C 1
ATOM 1415 O O . GLY A 1 171 ? 44.117 18.862 -82.854 1.00 92.50 171 GLY A O 1
ATOM 1416 N N . GLN A 1 172 ? 45.151 18.924 -80.865 1.00 91.06 172 GLN A N 1
ATOM 1417 C CA . GLN A 1 172 ? 46.388 19.521 -81.384 1.00 91.06 172 GLN A CA 1
ATOM 1418 C C . GLN A 1 172 ? 47.061 18.656 -82.461 1.00 91.06 172 GLN A C 1
ATOM 1420 O O . GLN A 1 172 ? 47.554 19.191 -83.452 1.00 91.06 172 GLN A O 1
ATOM 1425 N N . ILE A 1 173 ? 47.079 17.329 -82.294 1.00 91.25 173 ILE A N 1
ATOM 1426 C CA . ILE A 1 173 ? 47.634 16.402 -83.294 1.00 91.25 173 ILE A CA 1
ATOM 1427 C C . ILE A 1 173 ? 46.805 16.435 -84.581 1.00 91.25 173 ILE A C 1
ATOM 1429 O O . ILE A 1 173 ? 47.375 16.481 -85.669 1.00 91.25 173 ILE A O 1
ATOM 1433 N N . VAL A 1 174 ? 45.473 16.435 -84.480 1.00 92.38 174 VAL A N 1
ATOM 1434 C CA . VAL A 1 174 ? 44.584 16.536 -85.647 1.00 92.38 174 VAL A CA 1
ATOM 1435 C C . VAL A 1 174 ? 44.786 17.870 -86.368 1.00 92.38 174 VAL A C 1
ATOM 1437 O O . VAL A 1 174 ? 44.918 17.872 -87.590 1.00 92.38 174 VAL A O 1
ATOM 1440 N N . ASP A 1 175 ? 44.913 18.978 -85.637 1.00 91.00 175 ASP A N 1
ATOM 1441 C CA . ASP A 1 175 ? 45.195 20.295 -86.217 1.00 91.00 175 ASP A CA 1
ATOM 1442 C C . ASP A 1 175 ? 46.553 20.325 -86.935 1.00 91.00 175 ASP A C 1
ATOM 1444 O O . ASP A 1 175 ? 46.681 20.892 -88.023 1.00 91.00 175 ASP A O 1
ATOM 1448 N N . GLN A 1 176 ? 47.586 19.710 -86.348 1.00 90.81 176 GLN A N 1
ATOM 1449 C CA . GLN A 1 176 ? 48.905 19.578 -86.974 1.00 90.81 176 GLN A CA 1
ATOM 1450 C C . GLN A 1 176 ? 48.860 18.695 -88.221 1.00 90.81 176 GLN A C 1
ATOM 1452 O O . GLN A 1 176 ? 49.434 19.070 -89.241 1.00 90.81 176 GLN A O 1
ATOM 1457 N N . LEU A 1 177 ? 48.145 17.566 -88.177 1.00 88.44 177 LEU A N 1
ATOM 1458 C CA . LEU A 1 177 ? 47.920 16.723 -89.348 1.00 88.44 177 LEU A CA 1
ATOM 1459 C C . LEU A 1 177 ? 47.201 17.514 -90.438 1.00 88.44 177 LEU A C 1
ATOM 1461 O O . LEU A 1 177 ? 47.640 17.489 -91.578 1.00 88.44 177 LEU A O 1
ATOM 1465 N N . GLN A 1 178 ? 46.152 18.265 -90.111 1.00 86.56 178 GLN A N 1
ATOM 1466 C CA . GLN A 1 178 ? 45.422 19.067 -91.088 1.00 86.56 178 GLN A CA 1
ATOM 1467 C C . GLN A 1 178 ? 46.299 20.162 -91.715 1.00 86.56 178 GLN A C 1
ATOM 1469 O O . GLN A 1 178 ? 46.223 20.379 -92.924 1.00 86.56 178 GLN A O 1
ATOM 1474 N N . LYS A 1 179 ? 47.174 20.811 -90.934 1.00 86.50 179 LYS A N 1
ATOM 1475 C CA . LYS A 1 179 ? 48.190 21.742 -91.460 1.00 86.50 179 LYS A CA 1
ATOM 1476 C C . LYS A 1 179 ? 49.196 21.040 -92.367 1.00 86.50 179 LYS A C 1
ATOM 1478 O O . LYS A 1 179 ? 49.497 21.565 -93.429 1.00 86.50 179 LYS A O 1
ATOM 1483 N N . MET A 1 180 ? 49.670 19.857 -91.986 1.00 83.62 180 MET A N 1
ATOM 1484 C CA . MET A 1 180 ? 50.574 19.058 -92.814 1.00 83.62 180 MET A CA 1
ATOM 1485 C C . MET A 1 180 ? 49.893 18.618 -94.115 1.00 83.62 180 MET A C 1
ATOM 1487 O O . MET A 1 180 ? 50.494 18.709 -95.171 1.00 83.62 180 MET A O 1
ATOM 1491 N N . TRP A 1 181 ? 48.624 18.206 -94.075 1.00 84.44 181 TRP A N 1
ATOM 1492 C CA . TRP A 1 181 ? 47.826 17.915 -95.270 1.00 84.44 181 TRP A CA 1
ATOM 1493 C C . TRP A 1 181 ? 47.645 19.152 -96.155 1.00 84.44 181 TRP A C 1
ATOM 1495 O O . TRP A 1 181 ? 47.697 19.030 -97.375 1.00 84.44 181 TRP A O 1
ATOM 1505 N N . ALA A 1 182 ? 47.452 20.334 -95.564 1.00 82.75 182 ALA A N 1
ATOM 1506 C CA . ALA A 1 182 ? 47.389 21.591 -96.304 1.00 82.75 182 ALA A CA 1
ATOM 1507 C C . ALA A 1 182 ? 48.737 21.941 -96.953 1.00 82.75 182 ALA A C 1
ATOM 1509 O O . ALA A 1 182 ? 48.739 22.319 -98.115 1.00 82.75 182 ALA A O 1
ATOM 1510 N N . GLN A 1 183 ? 49.856 21.737 -96.251 1.00 81.25 183 GLN A N 1
ATOM 1511 C CA . GLN A 1 183 ? 51.207 21.894 -96.800 1.00 81.25 183 GLN A CA 1
AT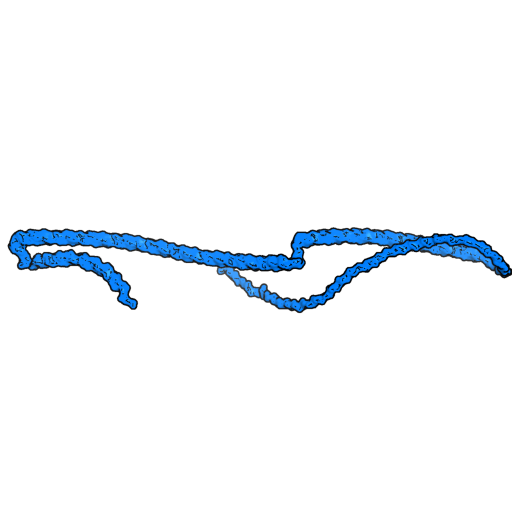OM 1512 C C . GLN A 1 183 ? 51.492 20.883 -97.905 1.00 81.25 183 GLN A C 1
ATOM 1514 O O . GLN A 1 183 ? 51.932 21.276 -98.964 1.00 81.25 183 GLN A O 1
ATOM 1519 N N . ILE A 1 184 ? 51.167 19.602 -97.718 1.00 81.31 184 ILE A N 1
ATOM 1520 C CA . ILE A 1 184 ? 51.323 18.577 -98.760 1.00 81.31 184 ILE A CA 1
ATOM 1521 C C . ILE A 1 184 ? 50.473 18.925 -99.983 1.00 81.31 184 ILE A C 1
ATOM 1523 O O . ILE A 1 184 ? 50.892 18.686 -101.109 1.00 81.31 184 ILE A O 1
ATOM 1527 N N . LYS A 1 185 ? 49.273 19.478 -99.782 1.00 79.38 185 LYS A N 1
ATOM 1528 C CA . LYS A 1 185 ? 48.430 19.939 -100.882 1.00 79.38 185 LYS A CA 1
ATOM 1529 C C . LYS A 1 185 ? 49.014 21.174 -101.567 1.00 79.38 185 LYS A C 1
ATOM 1531 O O . LYS A 1 185 ? 48.992 21.219 -102.782 1.00 79.38 185 LYS A O 1
ATOM 1536 N N . GLU A 1 186 ? 49.526 22.141 -100.814 1.00 73.44 186 GLU A N 1
ATOM 1537 C CA . GLU A 1 186 ? 50.193 23.329 -101.356 1.00 73.44 186 GLU A CA 1
ATOM 1538 C C . GLU A 1 186 ? 51.477 22.954 -102.105 1.00 73.44 186 GLU A C 1
ATOM 1540 O O . GLU A 1 186 ? 51.654 23.382 -103.237 1.00 73.44 186 GLU A O 1
ATOM 1545 N N . ASP A 1 187 ? 52.308 22.078 -101.541 1.00 73.88 187 ASP A N 1
ATOM 1546 C CA . ASP A 1 187 ? 53.508 21.523 -102.168 1.00 73.88 187 ASP A CA 1
ATOM 1547 C C . ASP A 1 187 ? 53.152 20.711 -103.421 1.00 73.88 187 ASP A C 1
ATOM 1549 O O . ASP A 1 187 ? 53.855 20.798 -104.422 1.00 73.88 187 ASP A O 1
ATOM 1553 N N . LYS A 1 188 ? 52.044 19.957 -103.405 1.00 76.94 188 LYS A N 1
ATOM 1554 C CA . LYS A 1 188 ? 51.532 19.242 -104.581 1.00 76.94 188 LYS A CA 1
ATOM 1555 C C . LYS A 1 188 ? 50.984 20.193 -105.646 1.00 76.94 188 LYS A C 1
ATOM 1557 O O . LYS A 1 188 ? 51.301 20.007 -106.809 1.00 76.94 188 LYS A O 1
ATOM 1562 N N . ASP A 1 189 ? 50.193 21.195 -105.276 1.00 66.88 189 ASP A N 1
ATOM 1563 C CA . ASP A 1 189 ? 49.640 22.184 -106.209 1.00 66.88 189 ASP A CA 1
ATOM 1564 C C . ASP A 1 189 ? 50.766 23.079 -106.786 1.00 66.88 189 ASP A C 1
ATOM 1566 O O . ASP A 1 189 ? 50.704 23.492 -107.945 1.00 66.88 189 ASP A O 1
ATOM 1570 N N . GLU A 1 190 ? 51.824 23.358 -106.012 1.00 62.91 190 GLU A N 1
ATOM 1571 C CA . GLU A 1 190 ? 53.033 24.057 -106.467 1.00 62.91 190 GLU A CA 1
ATOM 1572 C C . GLU A 1 190 ? 53.905 23.149 -107.345 1.00 62.91 190 GLU A C 1
ATOM 1574 O O . GLU A 1 190 ? 54.440 23.617 -108.346 1.00 62.91 190 GLU A O 1
ATOM 1579 N N . GLN A 1 191 ? 54.003 21.850 -107.044 1.00 59.56 191 GLN A N 1
ATOM 1580 C CA . GLN A 1 191 ? 54.659 20.870 -107.909 1.00 59.56 191 GLN A CA 1
ATOM 1581 C C . GLN A 1 191 ? 53.886 20.660 -109.218 1.00 59.56 191 GLN A C 1
ATOM 1583 O O . GLN A 1 191 ? 54.514 20.690 -110.266 1.00 59.56 191 GLN A O 1
ATOM 1588 N N . ASP A 1 192 ? 52.553 20.612 -109.202 1.00 59.41 192 ASP A N 1
ATOM 1589 C CA . ASP A 1 192 ? 51.712 20.591 -110.409 1.00 59.41 192 ASP A CA 1
ATOM 1590 C C . ASP A 1 192 ? 51.846 21.912 -111.206 1.00 59.41 192 ASP A C 1
ATOM 1592 O O . ASP A 1 192 ? 51.875 21.902 -112.438 1.00 59.41 192 ASP A O 1
ATOM 1596 N N . ARG A 1 193 ? 52.021 23.072 -110.544 1.00 62.00 193 ARG A N 1
ATOM 1597 C CA . ARG A 1 193 ? 52.370 24.349 -111.214 1.00 62.00 193 ARG A CA 1
ATOM 1598 C C . ARG A 1 193 ? 53.790 24.374 -111.779 1.00 62.00 193 ARG A C 1
ATOM 1600 O O . ARG A 1 193 ? 54.034 25.106 -112.738 1.00 62.00 193 ARG A O 1
ATOM 1607 N N . ARG A 1 194 ? 54.720 23.625 -111.187 1.00 59.41 194 ARG A N 1
ATOM 1608 C CA . ARG A 1 194 ? 56.128 23.550 -111.601 1.00 59.41 194 ARG A CA 1
ATOM 1609 C C . ARG A 1 194 ? 56.359 22.490 -112.680 1.00 59.41 194 ARG A C 1
ATOM 1611 O O . ARG A 1 194 ? 57.211 22.695 -113.537 1.00 59.41 194 ARG A O 1
ATOM 1618 N N . GLU A 1 195 ? 55.570 21.421 -112.680 1.00 51.38 195 GLU A N 1
ATOM 1619 C CA . GLU A 1 195 ? 55.538 20.362 -113.697 1.00 51.38 195 GLU A CA 1
ATOM 1620 C C . GLU A 1 195 ? 54.639 20.735 -114.891 1.00 51.38 195 GLU A C 1
ATOM 1622 O O . GLU A 1 195 ? 54.859 20.252 -115.997 1.00 51.38 195 GLU A O 1
ATOM 1627 N N . GLY A 1 196 ? 53.737 21.714 -114.747 1.00 49.81 196 GLY A N 1
ATOM 1628 C CA . GLY A 1 196 ? 53.010 22.334 -115.866 1.00 49.81 196 GLY A CA 1
ATOM 1629 C C . GLY A 1 196 ? 53.867 23.152 -116.855 1.00 49.81 196 GLY A C 1
ATOM 1630 O O . GLY A 1 196 ? 53.315 23.778 -117.759 1.00 49.81 196 GLY A O 1
ATOM 1631 N N . MET A 1 197 ? 55.198 23.180 -116.695 1.00 45.34 197 MET A N 1
ATOM 1632 C CA . MET A 1 197 ? 56.167 23.765 -117.639 1.00 45.34 197 MET A CA 1
ATOM 1633 C C . MET A 1 197 ? 57.349 22.825 -117.949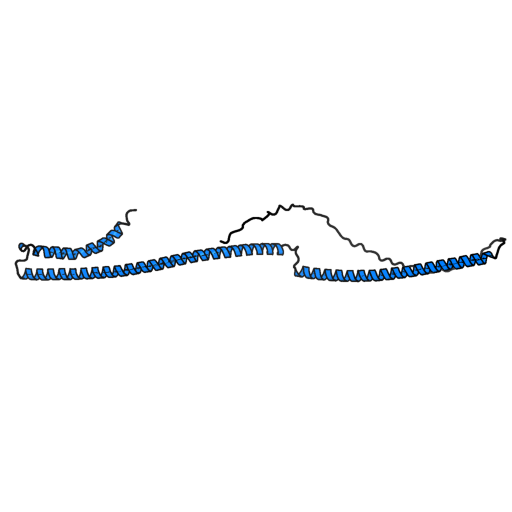 1.00 45.34 197 MET A C 1
ATOM 1635 O O . MET A 1 197 ? 58.471 23.274 -118.190 1.00 45.34 197 MET A O 1
ATOM 1639 N N . SER A 1 198 ? 57.105 21.519 -118.000 1.00 39.16 198 SER A N 1
ATOM 1640 C CA . SER A 1 198 ? 57.975 20.593 -118.730 1.00 39.16 198 SER A CA 1
ATOM 1641 C C . SER A 1 198 ? 57.137 19.467 -119.332 1.00 39.16 198 SER A C 1
ATOM 1643 O O . SER A 1 198 ? 57.003 18.396 -118.746 1.00 39.16 198 SER A O 1
ATOM 1645 N N . GLU A 1 199 ? 56.551 19.753 -120.495 1.00 36.25 199 GLU A N 1
ATOM 1646 C CA . GLU A 1 199 ? 56.150 18.733 -121.465 1.00 36.25 199 GLU A CA 1
ATOM 1647 C C . GLU A 1 199 ? 57.403 17.975 -121.933 1.00 36.25 199 GLU A C 1
ATOM 1649 O O . GLU A 1 199 ? 58.362 18.612 -122.370 1.00 36.25 199 GLU A O 1
ATOM 1654 N N . GLU A 1 200 ? 57.320 16.641 -121.809 1.00 36.22 200 GLU A N 1
ATOM 1655 C CA . GLU A 1 200 ? 57.704 15.622 -122.810 1.00 36.22 200 GLU A CA 1
ATOM 1656 C C . GLU A 1 200 ? 59.205 15.506 -123.182 1.00 36.22 200 GLU A C 1
ATOM 1658 O O . GLU A 1 200 ? 59.936 16.479 -123.287 1.00 36.22 200 GLU A O 1
ATOM 1663 N N . GLU A 1 201 ? 59.825 14.339 -123.365 1.00 36.72 201 GLU A N 1
ATOM 1664 C CA . GLU A 1 201 ? 59.401 13.045 -123.922 1.00 36.72 201 GLU A CA 1
ATOM 1665 C C . GLU A 1 201 ? 60.628 12.108 -123.726 1.00 36.72 201 GLU A C 1
ATOM 1667 O O . GLU A 1 201 ? 61.765 12.540 -123.911 1.00 36.72 201 GLU A O 1
ATOM 1672 N N . GLU A 1 202 ? 60.515 10.999 -122.994 1.00 35.06 202 GLU A N 1
ATOM 1673 C CA . GLU A 1 202 ? 60.385 9.608 -123.481 1.00 35.06 202 GLU A CA 1
ATOM 1674 C C . GLU A 1 202 ? 61.668 8.937 -124.048 1.00 35.06 202 GLU A C 1
ATOM 1676 O O . GLU A 1 202 ? 62.414 9.507 -124.838 1.00 35.06 202 GLU A O 1
ATOM 1681 N N . GLY A 1 203 ? 61.872 7.669 -123.653 1.00 33.62 203 GLY A N 1
ATOM 1682 C CA . GLY A 1 203 ? 62.783 6.686 -124.269 1.00 33.62 203 GLY A CA 1
ATOM 1683 C C . GLY A 1 203 ? 64.133 6.506 -123.555 1.00 33.62 203 GLY A C 1
ATOM 1684 O O . GLY A 1 203 ? 64.789 7.473 -123.198 1.00 33.62 203 GLY A O 1
ATOM 1685 N N . GLU A 1 204 ? 64.678 5.315 -123.313 1.00 31.80 204 GLU A N 1
ATOM 1686 C CA . GLU A 1 204 ? 64.319 3.943 -123.681 1.00 31.80 204 GLU A CA 1
ATOM 1687 C C . GLU A 1 204 ? 65.234 2.992 -122.861 1.00 31.80 204 GLU A C 1
ATOM 1689 O O . GLU A 1 204 ? 66.233 3.418 -122.277 1.00 31.80 204 GLU A O 1
ATOM 1694 N N . GLU A 1 205 ? 64.852 1.718 -122.783 1.00 37.88 205 GLU A N 1
ATOM 1695 C CA . GLU A 1 205 ? 65.462 0.596 -122.047 1.00 37.88 205 GLU A CA 1
ATOM 1696 C C . GLU A 1 205 ? 66.983 0.401 -122.246 1.00 37.88 205 GLU A C 1
ATOM 1698 O O . GLU A 1 205 ? 67.502 0.732 -123.301 1.00 37.88 205 GLU A O 1
ATOM 1703 N N . VAL A 1 206 ? 67.679 -0.236 -121.281 1.00 33.59 206 VAL A N 1
ATOM 1704 C CA . VAL A 1 206 ? 68.404 -1.525 -121.463 1.00 33.59 206 VAL A CA 1
ATOM 1705 C C . VAL A 1 206 ? 68.792 -2.140 -120.096 1.00 33.59 206 VAL A C 1
ATOM 1707 O O . VAL A 1 206 ? 69.210 -1.467 -119.157 1.00 33.59 206 VAL A O 1
ATOM 1710 N N . GLU A 1 207 ? 68.625 -3.462 -120.064 1.00 34.00 207 GLU A N 1
ATOM 1711 C CA . GLU A 1 207 ? 68.915 -4.539 -119.110 1.00 34.00 207 GLU A CA 1
ATOM 1712 C C . GLU A 1 207 ? 70.058 -4.470 -118.063 1.00 34.00 207 GLU A C 1
ATOM 1714 O O . GLU A 1 207 ? 71.135 -3.902 -118.222 1.00 34.00 207 GLU A O 1
ATOM 1719 N N . VAL A 1 208 ? 69.767 -5.248 -117.011 1.00 40.31 208 VAL A N 1
ATOM 1720 C CA . VAL A 1 208 ? 70.518 -5.755 -115.842 1.00 40.31 208 VAL A CA 1
ATOM 1721 C C . VAL A 1 208 ? 71.878 -6.412 -116.180 1.00 40.31 208 VAL A C 1
ATOM 1723 O O . VAL A 1 208 ? 72.024 -6.981 -117.259 1.00 40.31 208 VAL A O 1
ATOM 1726 N N . PRO A 1 209 ? 72.848 -6.493 -115.232 1.00 41.28 209 PRO A N 1
ATOM 1727 C CA . PRO A 1 209 ? 72.881 -7.669 -114.345 1.00 41.28 209 PRO A CA 1
ATOM 1728 C C . PRO A 1 209 ? 73.409 -7.448 -112.905 1.00 41.28 209 PRO A C 1
ATOM 1730 O O . PRO A 1 209 ? 74.002 -6.437 -112.540 1.00 41.28 209 PRO A O 1
ATOM 1733 N N . ALA A 1 210 ? 73.149 -8.472 -112.089 1.00 43.91 210 ALA A N 1
ATOM 1734 C CA . ALA A 1 210 ? 73.375 -8.623 -110.652 1.00 43.91 210 ALA A CA 1
ATOM 1735 C C . ALA A 1 210 ? 74.835 -8.535 -110.160 1.00 43.91 210 ALA A C 1
ATOM 1737 O O . ALA A 1 210 ? 75.741 -8.943 -110.874 1.00 43.91 210 ALA A O 1
ATOM 1738 N N . ILE A 1 211 ? 75.019 -8.179 -108.873 1.00 36.00 211 ILE A N 1
ATOM 1739 C CA . ILE A 1 211 ? 76.011 -8.741 -107.926 1.00 36.00 211 ILE A CA 1
ATOM 1740 C C . ILE A 1 211 ? 75.517 -8.532 -106.476 1.00 36.00 211 ILE A C 1
ATOM 1742 O O . ILE A 1 211 ? 74.768 -7.616 -106.160 1.00 36.00 211 ILE A O 1
ATOM 1746 N N . SER A 1 212 ? 75.906 -9.480 -105.626 1.00 34.44 212 SER A N 1
ATOM 1747 C CA . SER A 1 212 ? 75.377 -9.868 -104.316 1.00 34.44 212 SER A CA 1
ATOM 1748 C C . SER A 1 212 ? 76.117 -9.236 -103.114 1.00 34.44 212 SER A C 1
ATOM 1750 O O . SER A 1 212 ? 77.253 -8.801 -103.276 1.00 34.44 212 SER A O 1
ATOM 1752 N N . ARG A 1 213 ? 75.522 -9.398 -101.908 1.00 33.81 213 ARG A N 1
ATOM 1753 C CA . ARG A 1 213 ? 76.090 -9.326 -100.524 1.00 33.81 213 ARG A CA 1
ATOM 1754 C C . ARG A 1 213 ? 76.224 -7.917 -99.901 1.00 33.81 213 ARG A C 1
ATOM 1756 O O . ARG A 1 213 ? 76.688 -7.014 -100.566 1.00 33.81 213 ARG A O 1
ATOM 1763 N N . GLN A 1 214 ? 75.905 -7.639 -98.626 1.00 35.88 214 GLN A N 1
ATOM 1764 C CA . GLN A 1 214 ? 75.687 -8.458 -97.419 1.00 35.88 214 GLN A CA 1
ATOM 1765 C C . GLN A 1 214 ? 75.151 -7.575 -96.248 1.00 35.88 214 GLN A C 1
ATOM 1767 O O . GLN A 1 214 ? 75.523 -6.413 -96.166 1.00 35.88 214 GLN A O 1
ATOM 1772 N N . PHE A 1 215 ? 74.368 -8.181 -95.337 1.00 30.58 215 PHE A N 1
ATOM 1773 C CA . PHE A 1 215 ? 74.149 -7.894 -93.893 1.00 30.58 215 PHE A CA 1
ATOM 1774 C C . PHE A 1 215 ? 73.795 -6.477 -93.371 1.00 30.58 215 PHE A C 1
ATOM 1776 O O . PHE A 1 215 ? 74.614 -5.568 -93.369 1.00 30.58 215 PHE A O 1
ATOM 1783 N N . SER A 1 216 ? 72.661 -6.355 -92.662 1.00 37.22 216 SER A N 1
ATOM 1784 C CA . SER A 1 216 ? 72.650 -6.397 -91.180 1.00 37.22 216 SER A CA 1
ATOM 1785 C C . SER A 1 216 ? 71.225 -6.384 -90.598 1.00 37.22 216 SER A C 1
ATOM 1787 O O . SER A 1 216 ? 70.373 -5.578 -90.958 1.00 37.22 216 SER A O 1
ATOM 1789 N N . GLU A 1 217 ? 70.986 -7.337 -89.698 1.00 40.50 217 GLU A N 1
ATOM 1790 C CA . GLU A 1 217 ? 69.880 -7.389 -88.744 1.00 40.50 217 GLU A CA 1
ATOM 1791 C C . GLU A 1 217 ? 70.125 -6.378 -87.618 1.00 40.50 217 GLU A C 1
ATOM 1793 O O . GLU A 1 217 ? 71.228 -6.364 -87.078 1.00 40.50 217 GLU A O 1
ATOM 1798 N N . SER A 1 218 ? 69.100 -5.623 -87.196 1.00 38.47 218 SER A N 1
ATOM 1799 C CA . SER A 1 218 ? 68.856 -5.332 -85.769 1.00 38.47 218 SER A CA 1
ATOM 1800 C C . SER A 1 218 ? 67.617 -4.453 -85.521 1.00 38.47 218 SER A C 1
ATOM 1802 O O . SER A 1 218 ? 67.615 -3.262 -85.810 1.00 38.47 218 SER A O 1
ATOM 1804 N N . ASN A 1 219 ? 66.622 -5.073 -84.876 1.00 36.97 219 ASN A N 1
ATOM 1805 C CA . ASN A 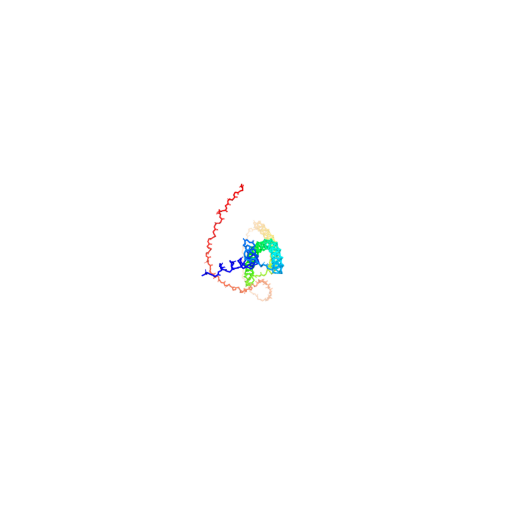1 219 ? 65.874 -4.603 -83.699 1.00 36.97 219 ASN A CA 1
ATOM 1806 C C . ASN A 1 219 ? 65.042 -3.304 -83.743 1.00 36.97 219 ASN A C 1
ATOM 1808 O O . ASN A 1 219 ? 65.511 -2.230 -83.379 1.00 36.97 219 ASN A O 1
ATOM 1812 N N . THR A 1 220 ? 63.726 -3.463 -83.921 1.00 44.00 220 THR A N 1
ATOM 1813 C CA . THR A 1 220 ? 62.701 -2.579 -83.331 1.00 44.00 220 THR A CA 1
ATOM 1814 C C . THR A 1 220 ? 61.985 -3.291 -82.174 1.00 44.00 220 THR A C 1
ATOM 1816 O O . THR A 1 220 ? 61.278 -4.268 -82.437 1.00 44.00 220 THR A O 1
ATOM 1819 N N . PRO A 1 221 ? 62.084 -2.834 -80.909 1.00 42.81 221 PRO A N 1
ATOM 1820 C CA . PRO A 1 221 ? 61.209 -3.304 -79.847 1.00 42.81 221 PRO A CA 1
ATOM 1821 C C . PRO A 1 221 ? 59.984 -2.384 -79.755 1.00 42.81 221 PRO A C 1
ATOM 1823 O O . PRO A 1 221 ? 60.030 -1.314 -79.155 1.00 42.81 221 PRO A O 1
ATOM 1826 N N . PHE A 1 222 ? 58.864 -2.815 -80.334 1.00 40.28 222 PHE A N 1
ATOM 1827 C CA . PHE A 1 222 ? 57.542 -2.285 -79.999 1.00 40.28 222 PHE A CA 1
ATOM 1828 C C . PHE A 1 222 ? 57.018 -3.085 -78.798 1.00 40.28 222 PHE A C 1
ATOM 1830 O O . PHE A 1 222 ? 56.543 -4.208 -78.952 1.00 40.28 222 PHE A O 1
ATOM 1837 N N . ASN A 1 223 ? 57.142 -2.541 -77.585 1.00 40.47 223 ASN A N 1
ATOM 1838 C CA . ASN A 1 223 ? 56.510 -3.111 -76.393 1.00 40.47 223 ASN A CA 1
ATOM 1839 C C . ASN A 1 223 ? 55.226 -2.329 -76.085 1.00 40.47 223 ASN A C 1
ATOM 1841 O O . ASN A 1 223 ? 55.246 -1.317 -75.388 1.00 40.47 223 ASN A O 1
ATOM 1845 N N . ILE A 1 224 ? 54.107 -2.798 -76.640 1.00 44.59 224 ILE A N 1
ATOM 1846 C CA . ILE A 1 224 ? 52.763 -2.423 -76.194 1.00 44.59 224 ILE A CA 1
ATOM 1847 C C . ILE A 1 224 ? 52.420 -3.357 -75.034 1.00 44.59 224 ILE A C 1
ATOM 1849 O O . ILE A 1 224 ? 51.999 -4.496 -75.226 1.00 44.59 224 ILE A O 1
ATOM 1853 N N . SER A 1 225 ? 52.633 -2.876 -73.813 1.00 39.34 225 SER A N 1
ATOM 1854 C CA . SER A 1 225 ? 52.145 -3.540 -72.608 1.00 39.34 225 SER A CA 1
ATOM 1855 C C . SER A 1 225 ? 50.703 -3.111 -72.341 1.00 39.34 225 SER A C 1
ATOM 1857 O O . SER A 1 225 ? 50.440 -2.068 -71.752 1.00 39.34 225 SER A O 1
ATOM 1859 N N . THR A 1 226 ? 49.753 -3.932 -72.784 1.00 51.06 226 THR A N 1
ATOM 1860 C CA . THR A 1 226 ? 48.382 -3.946 -72.256 1.00 51.06 226 THR A CA 1
ATOM 1861 C C . THR A 1 226 ? 48.369 -4.669 -70.901 1.00 51.06 226 THR A C 1
ATOM 1863 O O . THR A 1 226 ? 48.849 -5.807 -70.839 1.00 51.06 226 THR A O 1
ATOM 1866 N N . PRO A 1 227 ? 47.815 -4.092 -69.821 1.00 45.62 227 PRO A N 1
ATOM 1867 C CA . PRO A 1 227 ? 47.677 -4.801 -68.555 1.00 45.62 227 PRO A CA 1
ATOM 1868 C C . PRO A 1 227 ? 46.582 -5.876 -68.650 1.00 45.62 227 PRO A C 1
ATOM 1870 O O . PRO A 1 227 ? 45.447 -5.615 -69.047 1.00 45.62 227 PRO A O 1
ATOM 1873 N N . LYS A 1 228 ? 46.951 -7.110 -68.287 1.00 39.16 228 LYS A N 1
ATOM 1874 C CA . LYS A 1 228 ? 46.055 -8.266 -68.150 1.00 39.16 228 LYS A CA 1
ATOM 1875 C C . LYS A 1 228 ? 45.066 -8.035 -67.003 1.00 39.16 228 LYS A C 1
ATOM 1877 O O . LYS A 1 228 ? 45.475 -7.925 -65.852 1.00 39.16 228 LYS A O 1
ATOM 1882 N N . LEU A 1 229 ? 43.775 -8.057 -67.324 1.00 36.50 229 LEU A N 1
ATOM 1883 C CA . LEU A 1 229 ? 42.682 -8.233 -66.370 1.00 36.50 229 LEU A CA 1
ATOM 1884 C C . LEU A 1 229 ? 42.746 -9.654 -65.789 1.00 36.50 229 LEU A C 1
ATOM 1886 O O . LEU A 1 229 ? 42.581 -10.639 -66.511 1.00 36.50 229 LEU A O 1
ATOM 1890 N N . SER A 1 230 ? 42.993 -9.766 -64.486 1.00 35.81 230 SER A N 1
ATOM 1891 C CA . SER A 1 230 ? 42.796 -10.996 -63.726 1.00 35.81 230 SER A CA 1
ATOM 1892 C C . SER A 1 230 ? 41.308 -11.149 -63.404 1.00 35.81 230 SER A C 1
ATOM 1894 O O . SER A 1 230 ? 40.736 -10.415 -62.603 1.00 35.81 230 SER A O 1
ATOM 1896 N N . ALA A 1 231 ? 40.669 -12.124 -64.048 1.00 37.16 231 ALA A N 1
ATOM 1897 C CA . ALA A 1 231 ? 39.337 -12.577 -63.682 1.00 37.16 231 ALA A CA 1
ATOM 1898 C C . ALA A 1 231 ? 39.415 -13.295 -62.327 1.00 37.16 231 ALA A C 1
ATOM 1900 O O . ALA A 1 231 ? 39.913 -14.419 -62.246 1.00 37.16 231 ALA A O 1
ATOM 1901 N N . SER A 1 232 ? 38.935 -12.640 -61.270 1.00 38.34 232 SER A N 1
ATOM 1902 C CA . SER A 1 232 ? 38.671 -13.289 -59.990 1.00 38.34 232 SER A CA 1
ATOM 1903 C C . SER A 1 232 ? 37.171 -13.530 -59.842 1.00 38.34 232 SER A C 1
ATOM 1905 O O . SER A 1 232 ? 36.347 -12.622 -59.888 1.00 38.34 232 SER A O 1
ATOM 1907 N N . HIS A 1 233 ? 36.873 -14.815 -59.734 1.00 37.72 233 HIS A N 1
ATOM 1908 C CA . HIS A 1 233 ? 35.629 -15.494 -59.413 1.00 37.72 233 HIS A CA 1
ATOM 1909 C C . HIS A 1 233 ? 34.694 -14.709 -58.459 1.00 37.72 233 HIS A C 1
ATOM 1911 O O . HIS A 1 233 ? 35.008 -14.535 -57.284 1.00 37.72 233 HIS A O 1
ATOM 1917 N N . VAL A 1 234 ? 33.495 -14.334 -58.921 1.00 38.88 234 VAL A N 1
ATOM 1918 C CA . VAL A 1 234 ? 32.353 -14.007 -58.047 1.00 38.88 234 VAL A CA 1
ATOM 1919 C C . VAL A 1 234 ? 31.293 -15.080 -58.253 1.00 38.88 234 VAL A C 1
ATOM 1921 O O . VAL A 1 234 ? 30.694 -15.197 -59.319 1.00 38.88 234 VAL A O 1
ATOM 1924 N N . ALA A 1 235 ? 31.098 -15.894 -57.219 1.00 35.69 235 ALA A N 1
ATOM 1925 C CA . ALA A 1 235 ? 29.978 -16.811 -57.115 1.00 35.69 235 ALA A CA 1
ATOM 1926 C C . ALA A 1 235 ? 28.719 -16.017 -56.745 1.00 35.69 235 ALA A C 1
ATOM 1928 O O . ALA A 1 235 ? 28.657 -15.376 -55.698 1.00 35.69 235 ALA A O 1
ATOM 1929 N N . THR A 1 236 ? 27.709 -16.074 -57.602 1.00 43.09 236 THR A N 1
ATOM 1930 C CA . THR A 1 236 ? 26.337 -15.672 -57.283 1.00 43.09 236 THR A CA 1
ATOM 1931 C C . THR A 1 236 ? 25.597 -16.885 -56.715 1.00 43.09 236 THR A C 1
ATOM 1933 O O . THR A 1 236 ? 25.635 -17.942 -57.348 1.00 43.09 236 THR A O 1
ATOM 1936 N N . PRO A 1 237 ? 24.835 -16.760 -55.616 1.00 44.34 237 PRO A N 1
ATOM 1937 C CA . PRO A 1 237 ? 23.663 -17.587 -55.419 1.00 44.34 237 PRO A CA 1
ATOM 1938 C C . PRO A 1 237 ? 22.395 -16.760 -55.626 1.00 44.34 237 PRO A C 1
ATOM 1940 O O . PRO A 1 237 ? 22.209 -15.658 -55.114 1.00 44.34 237 PRO A O 1
ATOM 1943 N N . ASN A 1 238 ? 21.549 -17.351 -56.451 1.00 39.38 238 ASN A N 1
ATOM 1944 C CA . ASN A 1 238 ? 20.291 -16.872 -56.976 1.00 39.38 238 ASN A CA 1
ATOM 1945 C C . ASN A 1 238 ? 19.142 -17.036 -55.959 1.00 39.38 238 ASN A C 1
ATOM 1947 O O . ASN A 1 238 ? 19.040 -18.062 -55.294 1.00 39.38 238 ASN A O 1
ATOM 1951 N N . GLY A 1 239 ? 18.282 -16.017 -55.917 1.00 35.91 239 GLY A N 1
ATOM 1952 C CA . GLY A 1 239 ? 16.834 -16.007 -55.667 1.00 35.91 239 GLY A CA 1
ATOM 1953 C C . GLY A 1 239 ? 16.144 -17.135 -54.888 1.00 35.91 239 GLY A C 1
ATOM 1954 O O . GLY A 1 239 ? 15.941 -18.233 -55.402 1.00 35.91 239 GLY A O 1
ATOM 1955 N N . GLY A 1 240 ? 15.571 -16.767 -53.737 1.00 32.75 240 GLY A N 1
ATOM 1956 C CA . GLY A 1 240 ? 14.473 -17.475 -53.075 1.00 32.75 240 GLY A CA 1
ATOM 1957 C C . GLY A 1 240 ? 13.248 -16.567 -52.939 1.00 32.75 240 GLY A C 1
ATOM 1958 O O . GLY A 1 240 ? 13.253 -15.617 -52.165 1.00 32.75 240 GLY A O 1
ATOM 1959 N N . LYS A 1 241 ? 12.214 -16.852 -53.733 1.00 41.44 241 LYS A N 1
ATOM 1960 C CA . LYS A 1 241 ? 10.899 -16.199 -53.740 1.00 41.44 241 LYS A CA 1
ATOM 1961 C C . LYS A 1 241 ? 10.163 -16.423 -52.413 1.00 41.44 241 LYS A C 1
ATOM 1963 O O . LYS A 1 241 ? 10.146 -17.539 -51.908 1.00 41.44 241 LYS A O 1
ATOM 1968 N N . GLY A 1 242 ? 9.464 -15.397 -51.936 1.00 34.75 242 GLY A N 1
ATOM 1969 C CA . GLY A 1 242 ? 8.552 -15.491 -50.797 1.00 34.75 242 GLY A CA 1
ATOM 1970 C C . GLY A 1 242 ? 7.654 -14.264 -50.704 1.00 34.75 242 GLY A C 1
ATOM 1971 O O . GLY A 1 242 ? 7.834 -13.429 -49.828 1.00 34.75 242 GLY A O 1
ATOM 1972 N N . ALA A 1 243 ? 6.715 -14.136 -51.642 1.00 45.16 243 ALA A N 1
ATOM 1973 C CA . ALA A 1 243 ? 5.578 -13.241 -51.488 1.00 45.16 243 ALA A CA 1
ATOM 1974 C C . ALA A 1 243 ? 4.650 -13.826 -50.414 1.00 45.16 243 ALA A C 1
ATOM 1976 O O . ALA A 1 243 ? 4.116 -14.918 -50.600 1.00 45.16 243 ALA A O 1
ATOM 1977 N N . VAL A 1 244 ? 4.457 -13.107 -49.310 1.00 42.81 244 VAL A N 1
ATOM 1978 C CA . VAL A 1 244 ? 3.344 -13.338 -48.384 1.00 42.81 244 VAL A CA 1
ATOM 1979 C C . VAL A 1 244 ? 2.681 -11.992 -48.136 1.00 42.81 244 VAL A C 1
ATOM 1981 O O . VAL A 1 244 ? 3.333 -11.014 -47.777 1.00 42.81 244 VAL A O 1
ATOM 1984 N N . ALA A 1 245 ? 1.390 -11.963 -48.443 1.00 42.31 245 ALA A N 1
ATOM 1985 C CA . ALA A 1 245 ? 0.513 -10.812 -48.409 1.00 42.31 245 ALA A CA 1
ATOM 1986 C C . ALA A 1 245 ? 0.427 -10.179 -47.010 1.00 42.31 245 ALA A C 1
ATOM 1988 O O . ALA A 1 245 ? 0.294 -10.882 -46.009 1.00 42.31 245 ALA A O 1
ATOM 1989 N N . LEU A 1 246 ? 0.447 -8.845 -46.977 1.00 45.47 246 LEU A N 1
ATOM 1990 C CA . LEU A 1 246 ? -0.078 -8.044 -45.872 1.00 45.47 246 LEU A CA 1
ATOM 1991 C C . LEU A 1 246 ? -1.595 -8.288 -45.761 1.00 45.47 246 LEU A C 1
ATOM 1993 O O . LEU A 1 246 ? -2.283 -8.112 -46.768 1.00 45.47 246 LEU A O 1
ATOM 1997 N N . PRO A 1 247 ? -2.143 -8.624 -44.584 1.00 51.09 247 PRO A N 1
ATOM 1998 C CA . PRO A 1 247 ? -3.539 -8.356 -44.284 1.00 51.09 247 PRO A CA 1
ATOM 1999 C C . PRO A 1 247 ? -3.717 -6.910 -43.797 1.00 51.09 247 PRO A C 1
ATOM 2001 O O . PRO A 1 247 ? -2.872 -6.359 -43.089 1.00 51.09 247 PRO A O 1
ATOM 2004 N N . ASP A 1 248 ? -4.831 -6.324 -44.224 1.00 45.75 248 ASP A N 1
ATOM 2005 C CA . ASP A 1 248 ? -5.258 -4.941 -44.036 1.00 45.75 248 ASP A CA 1
ATOM 2006 C C . ASP A 1 248 ? -5.189 -4.436 -42.587 1.00 45.75 248 ASP A C 1
ATOM 2008 O O . ASP A 1 248 ? -5.626 -5.092 -41.639 1.00 45.75 248 ASP A O 1
ATOM 2012 N N . ALA A 1 249 ? -4.692 -3.207 -42.432 1.00 46.88 249 ALA A N 1
ATOM 2013 C CA . ALA A 1 249 ? -4.822 -2.439 -41.202 1.00 46.88 249 ALA A CA 1
ATOM 2014 C C . ALA A 1 249 ? -6.288 -1.994 -41.016 1.00 46.88 249 ALA A C 1
ATOM 2016 O O . ALA A 1 249 ? -6.867 -1.430 -41.949 1.00 46.88 249 ALA A O 1
ATOM 2017 N N . PRO A 1 250 ? -6.904 -2.177 -39.833 1.00 46.41 250 PRO A N 1
ATOM 2018 C CA . PRO A 1 250 ? -8.196 -1.574 -39.556 1.00 46.41 250 PRO A CA 1
ATOM 2019 C C . PRO A 1 250 ? -8.051 -0.053 -39.423 1.00 46.41 250 PRO A C 1
ATOM 2021 O O . PRO A 1 250 ? -7.269 0.468 -38.629 1.00 46.41 250 PRO A O 1
ATOM 2024 N N . ASN A 1 251 ? -8.840 0.633 -40.244 1.00 48.38 251 ASN A N 1
ATOM 2025 C CA . ASN A 1 251 ? -9.054 2.070 -40.277 1.00 48.38 251 ASN A CA 1
ATOM 2026 C C . ASN A 1 251 ? -9.639 2.541 -38.930 1.00 48.38 251 ASN A C 1
ATOM 2028 O O . ASN A 1 251 ? -10.787 2.228 -38.620 1.00 48.38 251 ASN A O 1
ATOM 2032 N N . ILE A 1 252 ? -8.854 3.263 -38.125 1.00 44.94 252 ILE A N 1
ATOM 2033 C CA . ILE A 1 252 ? -9.329 3.940 -36.911 1.00 44.94 252 ILE A CA 1
ATOM 2034 C C . ILE A 1 252 ? -9.592 5.399 -37.282 1.00 44.94 252 ILE A C 1
ATOM 2036 O O . ILE A 1 252 ? -8.720 6.258 -37.168 1.00 44.94 252 ILE A O 1
ATOM 2040 N N . LEU A 1 253 ? -10.811 5.658 -37.739 1.00 50.12 253 LEU A N 1
ATOM 2041 C CA . LEU A 1 253 ? -11.458 6.957 -37.628 1.00 50.12 253 LEU A CA 1
ATOM 2042 C C . LEU A 1 253 ? -12.847 6.726 -37.024 1.00 50.12 253 LEU A C 1
ATOM 2044 O O . LEU A 1 253 ? -13.505 5.742 -37.350 1.00 50.12 253 LEU A O 1
ATOM 2048 N N . ASP A 1 254 ? -13.241 7.668 -36.170 1.00 47.53 254 ASP A N 1
ATOM 2049 C CA . ASP A 1 254 ? -14.549 7.855 -35.527 1.00 47.53 254 ASP A CA 1
ATOM 2050 C C . ASP A 1 254 ? -14.820 7.164 -34.182 1.00 47.53 254 ASP A C 1
ATOM 2052 O O . ASP A 1 254 ? -15.511 6.157 -34.076 1.00 47.53 254 ASP A O 1
ATOM 2056 N N . SER A 1 255 ? -14.364 7.839 -33.123 1.00 45.34 255 SER A N 1
ATOM 2057 C CA . SER A 1 255 ? -15.046 7.986 -31.827 1.00 45.34 255 SER A CA 1
ATOM 2058 C C . SER A 1 255 ? -14.249 9.031 -31.030 1.00 45.34 255 SER A C 1
ATOM 2060 O O . SER A 1 255 ? -13.036 8.901 -30.925 1.00 45.34 255 SER A O 1
ATOM 2062 N N . GLU A 1 256 ? -14.758 10.090 -30.425 1.00 48.94 256 GLU A N 1
ATOM 2063 C CA . GLU A 1 256 ? -16.111 10.546 -30.167 1.00 48.94 256 GLU A CA 1
ATOM 2064 C C . GLU A 1 256 ? -15.905 11.939 -29.550 1.00 48.94 256 GLU A C 1
ATOM 2066 O O . GLU A 1 256 ? -15.042 12.127 -28.687 1.00 48.94 256 GLU A O 1
ATOM 2071 N N . LYS A 1 257 ? -16.638 12.944 -30.032 1.00 54.84 257 LYS A N 1
ATOM 2072 C CA . LYS A 1 257 ? -16.777 14.206 -29.308 1.00 54.84 257 LYS A CA 1
ATOM 2073 C C . LYS A 1 257 ? -17.437 13.870 -27.970 1.00 54.84 257 LYS A C 1
ATOM 2075 O O . LYS A 1 257 ? -18.533 13.325 -27.985 1.00 54.84 257 LYS A O 1
ATOM 2080 N N . MET A 1 258 ? -16.804 14.206 -26.850 1.00 49.56 258 MET A N 1
ATOM 2081 C CA . MET A 1 258 ? -17.523 14.338 -25.586 1.00 49.56 258 MET A CA 1
ATOM 2082 C C . MET A 1 258 ? -17.523 15.792 -25.151 1.00 49.56 258 MET A C 1
ATOM 2084 O O . MET A 1 258 ? -16.492 16.463 -25.096 1.00 49.56 258 MET A O 1
ATOM 2088 N N . ASP A 1 259 ? -18.747 16.230 -24.913 1.00 49.56 259 ASP A N 1
ATOM 2089 C CA . ASP A 1 259 ? -19.186 17.559 -24.560 1.00 49.56 259 ASP A CA 1
ATOM 2090 C C . ASP A 1 259 ? -18.589 18.039 -23.233 1.00 49.56 259 ASP A C 1
ATOM 2092 O O . ASP A 1 259 ? -18.537 17.314 -22.239 1.00 49.56 259 ASP A O 1
ATOM 2096 N N . LEU A 1 260 ? -18.182 19.308 -23.221 1.00 49.84 260 LEU A N 1
ATOM 2097 C CA . LEU A 1 260 ? -17.966 20.095 -22.014 1.00 49.84 260 LEU A CA 1
ATOM 2098 C C . LEU A 1 260 ? -19.078 21.143 -21.945 1.00 49.84 260 LEU A C 1
ATOM 2100 O O . LEU A 1 260 ? -18.956 22.226 -22.519 1.00 49.84 260 LEU A O 1
ATOM 2104 N N . THR A 1 261 ? -20.145 20.792 -21.232 1.00 59.16 261 THR A N 1
ATOM 2105 C CA . THR A 1 261 ? -21.057 21.713 -20.537 1.00 59.16 261 THR A CA 1
ATOM 2106 C C . THR A 1 261 ? -21.465 21.082 -19.225 1.00 59.16 261 THR A C 1
ATOM 2108 O O . THR A 1 261 ? -21.901 19.910 -19.277 1.00 59.16 261 THR A O 1
#

InterPro domains:
  IPR008501 THO complex subunit 7/Mft1 [PF05615] (8-142)

Foldseek 3Di:
DPDPVVVVVCVVVVLVVVLCVLVVVLVVLCPCVVPVVPQDPDPVSNVVSVVVNVVSVVVNVVSVVVVVVVVVVVVVVVVVVVVVVVVVVVVVVVVVVVVVVVVVVVVVVVVVVVVVVVVVVVVCVQVVPPVDDDPVVVVVVVVVVVVVVVVVVVVVVVVVVVVVVVVVVVVVVVVVVVVVVVVVVVVVVVVVVVVVPDDDDDDDDDDDDDDDDDDDDDDDDPDPDDDDDDDDDDDDDDDDDDDDDDDDDDDDDDDDDDDDD

Organism: Tuber melanosporum (strain Mel28) (NCBI:txid656061)

Sequence (261 aa):
MSGILDEEELIKTRPLLFEQRPYNRILKRCTPLLKPEQLPTTSEGLNTYGEELELDFKAFEGVIARIQLLRETNKREVERYEKEKGDILETATVARETLVTLRQTLQLSQREKENKLIYDAIASDILSKNTLKSRDEQNVNIERLNKEIADLEAERDEYRQVWNARRDQFGQIVDQLQKMWAQIKEDKDEQDRREGMSEEEEGEEVEVPAISRQFSESNTPFNISTPKLSASHVATPNGGKGAVALPDAPNILDSEKMDLT

Radius of gyration: 69.58 Å; chains: 1; bounding box: 129×47×200 Å

Secondary structure (DSSP, 8-state):
--SHHHHHHHHHHHHHHHHHHHHHHHHHHHGGGG-GGGS-SSHHHHHHHHHHHHHHHHHHHHHHHHHHHHHHHHHHHHHHHHHHHHHHHHHHHHHHHHHHHHHHHHHHHHHHHHHHHHHHHHHHHHHH-TTS--HHHHHHHHHHHHHHHHHHHHHHHHHHHHHHHHHHHHHHHHHHHHHHHHHHHHHHHHHHHHHTT----------------------------PPP----------------PPPPPP-----------

pLDDT: mean 76.15, std 22.65, range [30.58, 98.5]